Protein AF-A0AAE6BQ06-F1 (afdb_monomer_lite)

Foldseek 3Di:
DDPVVVVVVVVLVVLVVVLVVVLVVLVVVLVVVVVVCVVVVVDDPDPVVVVVSVCVSCVVNVVSVVVSVVVVVVVVVVVVVVVVVVVVVVVVVVVVVVVVVVVVVVVVVVVVVVVVVVVVVVVLVVVLVVLLVVLLQLLLVLCLVCQQQQAWFKAAPRDGPDRGAQLHGDNCQCPPDDSLRSQVSSLVSLVVSVVVCVVPRPRIAIEGPCQVSNLSSLVSLVVSLLVNLQDDPVCVVVCVSSCSLSSLLSSLVNLVRYDHDPVDDRPNRDNCSSVVSNVVVVVVCVVCVPPPD

Organism: Agrobacterium tumefaciens (NCBI:txid358)

pLDDT: mean 86.07, std 11.5, range [40.66, 96.81]

Secondary structure (DSSP, 8-state):
--HHHHHHHHHHHHHHHHHHHHHHHHHHHHHHHHHHHHHTT---SSHHHHHHHHHHHHHHHHHHHHHHHHHHHHHHHHHHHHHHHHHHHHHHHHHHHHHHHHHHHHHHHHHHHHHHHHHHHHHHHHHHHHHHHHHHHHHHHHHHH-GGGG-EEEEETTEEEESS-TTPPPTTTTTT--HHHHHHHHHHHHHHHHHHHHHH-TT-EEEESSHHHHHHHHHHHHHHHHHHTTS-THHHHHHHHTTHHHHHHHHHHHHTTB---TTS------TTHHHHHHHHHHHHHHH-GGG--

Structure (mmCIF, N/CA/C/O backbone):
data_AF-A0AAE6BQ06-F1
#
_entry.id   AF-A0AAE6BQ06-F1
#
loop_
_atom_site.group_PDB
_atom_site.id
_atom_site.type_symbol
_atom_site.label_atom_id
_atom_site.label_alt_id
_atom_site.label_comp_id
_atom_site.label_asym_id
_atom_site.label_entity_id
_atom_site.label_seq_id
_atom_site.pdbx_PDB_ins_code
_atom_site.Cartn_x
_atom_site.Cartn_y
_atom_site.Cartn_z
_atom_site.occupancy
_atom_site.B_iso_or_equiv
_atom_site.auth_seq_id
_atom_site.auth_comp_id
_atom_site.auth_asym_id
_atom_site.auth_atom_id
_atom_site.pdbx_PDB_model_num
ATOM 1 N N . MET A 1 1 ? 36.510 14.358 -46.807 1.00 46.84 1 MET A N 1
ATOM 2 C CA . MET A 1 1 ? 36.492 13.430 -47.957 1.00 46.84 1 MET A CA 1
ATOM 3 C C . MET A 1 1 ? 37.906 12.887 -48.079 1.00 46.84 1 MET A C 1
ATOM 5 O O . MET A 1 1 ? 38.794 13.717 -48.218 1.00 46.84 1 MET A O 1
ATOM 9 N N . PRO A 1 2 ? 38.137 11.583 -47.860 1.00 54.09 2 PRO A N 1
ATOM 10 C CA . PRO A 1 2 ? 39.489 11.031 -47.752 1.00 54.09 2 PRO A CA 1
ATOM 11 C C . PRO A 1 2 ? 40.246 11.138 -49.083 1.00 54.09 2 PRO A C 1
ATOM 13 O O . PRO A 1 2 ? 39.654 10.956 -50.147 1.00 54.09 2 PRO A O 1
ATOM 16 N N . ASP A 1 3 ? 41.542 11.444 -49.011 1.00 57.75 3 ASP A N 1
ATOM 17 C CA . ASP A 1 3 ? 42.382 11.807 -50.164 1.00 57.75 3 ASP A CA 1
ATOM 18 C C . ASP A 1 3 ? 42.485 10.702 -51.239 1.00 57.75 3 ASP A C 1
ATOM 20 O O . ASP A 1 3 ? 42.550 11.012 -52.426 1.00 57.75 3 ASP A O 1
ATOM 24 N N . ASP A 1 4 ? 42.353 9.426 -50.854 1.00 58.03 4 ASP A N 1
ATOM 25 C CA . ASP A 1 4 ? 42.386 8.253 -51.755 1.00 58.03 4 ASP A CA 1
ATOM 26 C C . ASP A 1 4 ? 41.218 8.249 -52.773 1.00 58.03 4 ASP A C 1
ATOM 28 O O . ASP A 1 4 ? 41.358 7.821 -53.918 1.00 58.03 4 ASP A O 1
ATOM 32 N N . VAL A 1 5 ? 40.058 8.812 -52.408 1.00 57.22 5 VAL A N 1
ATOM 33 C CA . VAL A 1 5 ? 38.894 8.891 -53.315 1.00 57.22 5 VAL A CA 1
ATOM 34 C C . VAL A 1 5 ? 39.114 9.945 -54.403 1.00 57.22 5 VAL A C 1
ATOM 36 O O . VAL A 1 5 ? 38.738 9.731 -55.554 1.00 57.22 5 VAL A O 1
ATOM 39 N N . ARG A 1 6 ? 39.760 11.070 -54.063 1.00 57.47 6 ARG A N 1
ATOM 40 C CA . ARG A 1 6 ? 40.078 12.144 -55.023 1.00 57.47 6 ARG A CA 1
ATOM 41 C C . ARG A 1 6 ? 41.163 11.723 -56.009 1.00 57.47 6 ARG A C 1
ATOM 43 O O . ARG A 1 6 ? 41.135 12.129 -57.167 1.00 57.47 6 ARG A O 1
ATOM 50 N N . GLU A 1 7 ? 42.120 10.918 -55.565 1.00 59.56 7 GLU A N 1
ATOM 51 C CA . GLU A 1 7 ? 43.179 10.399 -56.430 1.00 59.56 7 GLU A CA 1
ATOM 52 C C . GLU A 1 7 ? 42.625 9.392 -57.456 1.00 59.56 7 GLU A C 1
ATOM 54 O O . GLU A 1 7 ? 43.038 9.381 -58.617 1.00 59.56 7 GLU A O 1
ATOM 59 N N . GLN A 1 8 ? 41.604 8.614 -57.082 1.00 59.03 8 GLN A N 1
ATOM 60 C CA . GLN A 1 8 ? 41.014 7.599 -57.958 1.00 59.03 8 GLN A CA 1
ATOM 61 C C . GLN A 1 8 ? 40.083 8.164 -59.038 1.00 59.03 8 GLN A C 1
ATOM 63 O O . GLN A 1 8 ? 40.217 7.755 -60.190 1.00 59.03 8 GLN A O 1
ATOM 68 N N . THR A 1 9 ? 39.224 9.148 -58.741 1.00 61.22 9 THR A N 1
ATOM 69 C CA . THR A 1 9 ? 38.392 9.791 -59.785 1.00 61.22 9 THR A CA 1
ATOM 70 C C . THR A 1 9 ? 39.254 10.412 -60.886 1.00 61.22 9 THR A C 1
ATOM 72 O O . THR A 1 9 ? 38.971 10.275 -62.073 1.00 61.22 9 THR A O 1
ATOM 75 N N . ASN A 1 10 ? 40.388 11.003 -60.500 1.00 65.75 10 ASN A N 1
ATOM 76 C CA . ASN A 1 10 ? 41.333 11.590 -61.446 1.00 65.75 10 ASN A CA 1
ATOM 77 C C . ASN A 1 10 ? 42.013 10.542 -62.343 1.00 65.75 10 ASN A C 1
ATOM 79 O O . ASN A 1 10 ? 42.361 10.851 -63.480 1.00 65.75 10 ASN A O 1
ATOM 83 N N . THR A 1 11 ? 42.197 9.303 -61.873 1.00 68.12 11 THR A N 1
ATOM 84 C CA . THR A 1 11 ? 42.828 8.238 -62.675 1.00 68.12 11 THR A CA 1
ATOM 85 C C . THR A 1 11 ? 41.850 7.560 -63.631 1.00 68.12 11 THR A C 1
ATOM 87 O O . THR A 1 11 ? 42.224 7.330 -64.783 1.00 68.12 11 THR A O 1
ATOM 90 N N . SER A 1 12 ? 40.597 7.311 -63.228 1.00 71.62 12 SER A N 1
ATOM 91 C CA . SER A 1 12 ? 39.567 6.779 -64.136 1.00 71.62 12 SER A CA 1
ATOM 92 C C . SER A 1 12 ? 39.250 7.757 -65.268 1.00 71.62 12 SER A C 1
ATOM 94 O O . SER A 1 12 ? 39.195 7.361 -66.436 1.00 71.62 12 SER A O 1
ATOM 96 N N . ASP A 1 13 ? 39.139 9.047 -64.944 1.00 77.88 13 ASP A N 1
ATOM 97 C CA . ASP A 1 13 ? 38.872 10.098 -65.927 1.00 77.88 13 ASP A CA 1
ATOM 98 C C . ASP A 1 13 ? 40.046 10.271 -66.899 1.00 77.88 13 ASP A C 1
ATOM 100 O O . ASP A 1 13 ? 39.849 10.443 -68.106 1.00 77.88 13 ASP A O 1
ATOM 104 N N . LEU A 1 14 ? 41.280 10.138 -66.403 1.00 79.94 14 LEU A N 1
ATOM 105 C CA . LEU A 1 14 ? 42.491 10.204 -67.218 1.00 79.94 14 LEU A CA 1
ATOM 106 C C . LEU A 1 14 ? 42.619 9.010 -68.175 1.00 79.94 14 LEU A C 1
ATOM 108 O O . LEU A 1 14 ? 42.990 9.200 -69.336 1.00 79.94 14 LEU A O 1
ATOM 112 N N . VAL A 1 15 ? 42.312 7.791 -67.718 1.00 81.06 15 VAL A N 1
ATOM 113 C CA . VAL A 1 15 ? 42.313 6.591 -68.572 1.00 81.06 15 VAL A CA 1
ATOM 114 C C . VAL A 1 15 ? 41.244 6.724 -69.655 1.00 81.06 15 VAL A C 1
ATOM 116 O O . VAL A 1 15 ? 41.557 6.567 -70.834 1.00 81.06 15 VAL A O 1
ATOM 119 N N . LEU A 1 16 ? 40.021 7.120 -69.292 1.00 84.69 16 LEU A N 1
ATOM 120 C CA . LEU A 1 16 ? 38.931 7.316 -70.246 1.00 84.69 16 LEU A CA 1
ATOM 121 C C . LEU A 1 16 ? 39.247 8.410 -71.279 1.00 84.69 16 LEU A C 1
ATOM 123 O O . LEU A 1 16 ? 38.957 8.244 -72.465 1.00 84.69 16 LEU A O 1
ATOM 127 N N . HIS A 1 17 ? 39.860 9.520 -70.857 1.00 86.19 17 HIS A N 1
ATOM 128 C CA . HIS A 1 17 ? 40.266 10.595 -71.761 1.00 86.19 17 HIS A CA 1
ATOM 129 C C . HIS A 1 17 ? 41.331 10.128 -72.764 1.00 86.19 17 HIS A C 1
ATOM 131 O O . HIS A 1 17 ? 41.194 10.362 -73.965 1.00 86.19 17 HIS A O 1
ATOM 137 N N . ARG A 1 18 ? 42.355 9.400 -72.303 1.00 86.12 18 ARG A N 1
ATOM 138 C CA . ARG A 1 18 ? 43.406 8.843 -73.172 1.00 86.12 18 ARG A CA 1
ATOM 139 C C . ARG A 1 18 ? 42.841 7.840 -74.180 1.00 86.12 18 ARG A C 1
ATOM 141 O O . ARG A 1 18 ? 43.160 7.930 -75.364 1.00 86.12 18 ARG A O 1
ATOM 148 N N . THR A 1 19 ? 41.948 6.952 -73.745 1.00 87.94 19 THR A N 1
ATOM 149 C CA . THR A 1 19 ? 41.249 5.985 -74.610 1.00 87.94 19 THR A CA 1
ATOM 150 C C . THR A 1 19 ? 40.424 6.690 -75.693 1.00 87.94 19 THR A C 1
ATOM 152 O O . THR A 1 19 ? 40.484 6.313 -76.866 1.00 87.94 19 THR A O 1
ATOM 155 N N . LYS A 1 20 ? 39.706 7.770 -75.348 1.00 88.56 20 LYS A N 1
ATOM 156 C CA . LYS A 1 20 ? 38.967 8.595 -76.323 1.00 88.56 20 LYS A CA 1
ATOM 157 C C . LYS A 1 20 ? 39.895 9.228 -77.364 1.00 88.56 20 LYS A C 1
ATOM 159 O O . LYS A 1 20 ? 39.611 9.151 -78.553 1.00 88.56 20 LYS A O 1
ATOM 164 N N . VAL A 1 21 ? 41.022 9.805 -76.946 1.00 89.19 21 VAL A N 1
ATOM 165 C CA . VAL A 1 21 ? 41.986 10.428 -77.874 1.00 89.19 21 VAL A CA 1
ATOM 166 C C . VAL A 1 21 ? 42.580 9.397 -78.841 1.00 89.19 21 VAL A C 1
ATOM 168 O O . VAL A 1 21 ? 42.626 9.647 -80.044 1.00 89.19 21 VAL A O 1
ATOM 171 N N . ILE A 1 22 ? 42.973 8.221 -78.342 1.00 88.69 22 ILE A N 1
ATOM 172 C CA . ILE A 1 22 ? 43.537 7.137 -79.164 1.00 88.69 22 ILE A CA 1
ATOM 173 C C . ILE A 1 22 ? 42.516 6.632 -80.190 1.00 88.69 22 ILE A C 1
ATOM 175 O O . ILE A 1 22 ? 42.852 6.448 -81.358 1.00 88.69 22 ILE A O 1
ATOM 179 N N . THR A 1 23 ? 41.261 6.440 -79.779 1.00 89.06 23 THR A N 1
ATOM 180 C CA . THR A 1 23 ? 40.199 5.945 -80.671 1.00 89.06 23 THR A CA 1
ATOM 181 C C . THR A 1 23 ? 39.802 6.969 -81.733 1.00 89.06 23 THR A C 1
ATOM 183 O O . THR A 1 23 ? 39.621 6.590 -82.888 1.00 89.06 23 THR A O 1
ATOM 186 N N . ILE A 1 24 ? 39.749 8.262 -81.393 1.00 89.31 24 ILE A N 1
ATOM 187 C CA . ILE A 1 24 ? 39.521 9.344 -82.364 1.00 89.31 24 ILE A CA 1
ATOM 188 C C . ILE A 1 24 ? 40.662 9.403 -83.385 1.00 89.31 24 ILE A C 1
ATOM 190 O O . ILE A 1 24 ? 40.403 9.438 -84.586 1.00 89.31 24 ILE A O 1
ATOM 194 N N . LEU A 1 25 ? 41.918 9.370 -82.929 1.00 90.44 25 LEU A N 1
ATOM 195 C CA . LEU A 1 25 ? 43.087 9.404 -83.813 1.00 90.44 25 LEU A CA 1
ATOM 196 C C . LEU A 1 25 ? 43.105 8.198 -84.762 1.00 90.44 25 LEU A C 1
ATOM 198 O O . LEU A 1 25 ? 43.364 8.354 -85.954 1.00 90.44 25 LEU A O 1
ATOM 202 N N . TRP A 1 26 ? 42.767 7.013 -84.251 1.00 89.06 26 TRP A N 1
ATOM 203 C CA . TRP A 1 26 ? 42.654 5.796 -85.051 1.00 89.06 26 TRP A CA 1
ATOM 204 C C . TRP A 1 26 ? 41.563 5.903 -86.123 1.00 89.06 26 TRP A C 1
ATOM 206 O O . TRP A 1 26 ? 41.825 5.620 -87.290 1.00 89.06 26 TRP A O 1
ATOM 216 N N . LEU A 1 27 ? 40.363 6.369 -85.759 1.00 88.12 27 LEU A N 1
ATOM 217 C CA . LEU A 1 27 ? 39.263 6.564 -86.709 1.00 88.12 27 LEU A CA 1
ATOM 218 C C . LEU A 1 27 ? 39.619 7.583 -87.797 1.00 88.12 27 LEU A C 1
ATOM 220 O O . LEU A 1 27 ? 39.339 7.336 -88.967 1.00 88.12 27 LEU A O 1
ATOM 224 N N . VAL A 1 28 ? 40.283 8.687 -87.440 1.00 90.00 28 VAL A N 1
ATOM 225 C CA . VAL A 1 28 ? 40.784 9.670 -88.414 1.00 90.00 28 VAL A CA 1
ATOM 226 C C . VAL A 1 28 ? 41.793 9.025 -89.368 1.00 90.00 28 VAL A C 1
ATOM 228 O O . VAL A 1 28 ? 41.690 9.219 -90.577 1.00 90.00 28 VAL A O 1
ATOM 231 N N . GLY A 1 29 ? 42.721 8.211 -88.858 1.00 87.88 29 GLY A N 1
ATOM 232 C CA . GLY A 1 29 ? 43.672 7.464 -89.686 1.00 87.88 29 GLY A CA 1
ATOM 233 C C . GLY A 1 29 ? 42.988 6.509 -90.668 1.00 87.88 29 GLY A C 1
ATOM 234 O O . GLY A 1 29 ? 43.319 6.506 -91.852 1.00 87.88 29 GLY A O 1
ATOM 235 N N . VAL A 1 30 ? 41.984 5.755 -90.208 1.00 86.25 30 VAL A N 1
ATOM 236 C CA . VAL A 1 30 ? 41.180 4.864 -91.064 1.00 86.25 30 VAL A CA 1
ATOM 237 C C . VAL A 1 30 ? 40.432 5.662 -92.135 1.00 86.25 30 VAL A C 1
ATOM 239 O O . VAL A 1 30 ? 40.464 5.280 -93.301 1.00 86.25 30 VAL A O 1
ATOM 242 N N . ILE A 1 31 ? 39.815 6.795 -91.781 1.00 86.12 31 ILE A N 1
ATOM 243 C CA . ILE A 1 31 ? 39.113 7.669 -92.737 1.00 86.12 31 ILE A CA 1
ATOM 244 C C . ILE A 1 31 ? 40.073 8.192 -93.812 1.00 86.12 31 ILE A C 1
ATOM 246 O O . ILE A 1 31 ? 39.734 8.164 -94.992 1.00 86.12 31 ILE A O 1
ATOM 250 N N . ILE A 1 32 ? 41.279 8.626 -93.431 1.00 87.50 32 ILE A N 1
ATOM 251 C CA . ILE A 1 32 ? 42.301 9.089 -94.382 1.00 87.50 32 ILE A CA 1
ATOM 252 C C . ILE A 1 32 ? 42.699 7.961 -95.343 1.00 87.50 32 ILE A C 1
ATOM 254 O O . ILE A 1 32 ? 42.779 8.194 -96.547 1.00 87.50 32 ILE A O 1
ATOM 258 N N . ILE A 1 33 ? 42.901 6.739 -94.838 1.00 84.19 33 ILE A N 1
ATOM 259 C CA . ILE A 1 33 ? 43.229 5.564 -95.662 1.00 84.19 33 ILE A CA 1
ATOM 260 C C . ILE A 1 33 ? 42.093 5.249 -96.641 1.00 84.19 33 ILE A C 1
ATOM 262 O O . ILE A 1 33 ? 42.352 5.036 -97.822 1.00 84.19 33 ILE A O 1
ATOM 266 N N . VAL A 1 34 ? 40.839 5.271 -96.182 1.00 82.62 34 VAL A N 1
ATOM 267 C CA . VAL A 1 34 ? 39.665 5.031 -97.036 1.00 82.62 34 VAL A CA 1
ATOM 268 C C . VAL A 1 34 ? 39.558 6.092 -98.132 1.00 82.62 34 VAL A C 1
ATOM 270 O O . VAL A 1 34 ? 39.407 5.744 -99.301 1.00 82.62 34 VAL A O 1
ATOM 273 N N . LEU A 1 35 ? 39.692 7.377 -97.784 1.00 82.94 35 LEU A N 1
ATOM 274 C CA . LEU A 1 35 ? 39.676 8.476 -98.756 1.00 82.94 35 LEU A CA 1
ATOM 275 C C . LEU A 1 35 ? 40.809 8.348 -99.779 1.00 82.94 35 LEU A C 1
ATOM 277 O O . LEU A 1 35 ? 40.604 8.624 -100.960 1.00 82.94 35 LEU A O 1
ATOM 281 N N . TRP A 1 36 ? 41.985 7.891 -99.347 1.00 81.81 36 TRP A N 1
ATOM 282 C CA . TRP A 1 36 ? 43.118 7.654 -100.234 1.00 81.81 36 TRP A CA 1
ATOM 283 C C . TRP A 1 36 ? 42.893 6.459 -101.170 1.00 81.81 36 TRP A C 1
ATOM 285 O O . TRP A 1 36 ? 43.187 6.561 -102.358 1.00 81.81 36 TRP A O 1
ATOM 295 N N . CYS A 1 37 ? 42.307 5.359 -100.687 1.00 76.06 37 CYS A N 1
ATOM 296 C CA . CYS A 1 37 ? 41.936 4.210 -101.520 1.00 76.06 37 CYS A CA 1
ATOM 297 C C . CYS A 1 37 ? 40.865 4.558 -102.564 1.00 76.06 37 CYS A C 1
ATOM 299 O O . CYS A 1 37 ? 40.967 4.102 -103.702 1.00 76.06 37 CYS A O 1
ATOM 301 N N . ILE A 1 38 ? 39.884 5.393 -102.200 1.00 76.81 38 ILE A N 1
ATOM 302 C CA . ILE A 1 38 ? 38.868 5.917 -103.129 1.00 76.81 38 ILE A CA 1
ATOM 303 C C . ILE A 1 38 ? 39.524 6.815 -104.184 1.00 76.81 38 ILE A C 1
ATOM 305 O O . ILE A 1 38 ? 39.271 6.649 -105.372 1.00 76.81 38 ILE A O 1
ATOM 309 N N . ALA A 1 39 ? 40.404 7.733 -103.774 1.00 75.69 39 ALA A N 1
ATOM 310 C CA . ALA A 1 39 ? 41.128 8.606 -104.700 1.00 75.69 39 ALA A CA 1
ATOM 311 C C . ALA A 1 39 ? 42.089 7.839 -105.632 1.00 75.69 39 ALA A C 1
ATOM 313 O O . ALA A 1 39 ? 42.400 8.320 -106.719 1.00 75.69 39 ALA A O 1
ATOM 314 N N . ALA A 1 40 ? 42.559 6.661 -105.212 1.00 75.81 40 ALA A N 1
ATOM 315 C CA . ALA A 1 40 ? 43.438 5.784 -105.981 1.00 75.81 40 ALA A CA 1
ATOM 316 C C . ALA A 1 40 ? 42.696 4.731 -106.832 1.00 75.81 40 ALA A C 1
ATOM 318 O O . ALA A 1 40 ? 43.369 3.889 -107.425 1.00 75.81 40 ALA A O 1
ATOM 319 N N . ASP A 1 41 ? 41.355 4.754 -106.869 1.00 68.81 41 ASP A N 1
ATOM 320 C CA . ASP A 1 41 ? 40.489 3.794 -107.584 1.00 68.81 41 ASP A CA 1
ATOM 321 C C . ASP A 1 41 ? 40.752 2.318 -107.205 1.00 68.81 41 ASP A C 1
ATOM 323 O O . ASP A 1 41 ? 40.622 1.394 -108.003 1.00 68.81 41 ASP A O 1
ATOM 327 N N . LYS A 1 42 ? 41.173 2.085 -105.951 1.00 68.56 42 LYS A N 1
ATOM 328 C CA . LYS A 1 42 ? 41.457 0.757 -105.374 1.00 68.56 42 LYS A CA 1
ATOM 329 C C . LYS A 1 42 ? 40.353 0.352 -104.407 1.00 68.56 42 LYS A C 1
ATOM 331 O O . LYS A 1 42 ? 40.608 0.083 -103.230 1.00 68.56 42 LYS A O 1
ATOM 336 N N . ILE A 1 43 ? 39.118 0.393 -104.886 1.00 67.31 43 ILE A N 1
ATOM 337 C CA . ILE A 1 43 ? 37.947 0.035 -104.091 1.00 67.31 43 ILE A CA 1
ATOM 338 C C . ILE A 1 43 ? 37.692 -1.470 -104.267 1.00 67.31 43 ILE A C 1
ATOM 340 O O . ILE A 1 43 ? 37.731 -1.952 -105.394 1.00 67.31 43 ILE A O 1
ATOM 344 N N . PRO A 1 44 ? 37.468 -2.237 -103.186 1.00 67.00 44 PRO A N 1
ATOM 345 C CA . PRO A 1 44 ? 37.212 -3.665 -103.307 1.00 67.00 44 PRO A CA 1
ATOM 346 C C . PRO A 1 44 ? 35.882 -3.942 -104.026 1.00 67.00 44 PRO A C 1
ATOM 348 O O . PRO A 1 44 ? 34.823 -3.471 -103.601 1.00 67.00 44 PRO A O 1
ATOM 351 N N . ASP A 1 45 ? 35.937 -4.753 -105.086 1.00 64.94 45 ASP A N 1
ATOM 352 C CA . ASP A 1 45 ? 34.792 -5.107 -105.944 1.00 64.94 45 ASP A CA 1
ATOM 353 C C . ASP A 1 45 ? 33.848 -6.140 -105.298 1.00 64.94 45 ASP A C 1
ATOM 355 O O . ASP A 1 45 ? 32.743 -6.393 -105.785 1.00 64.94 45 ASP A O 1
ATOM 359 N N . LYS A 1 46 ? 34.274 -6.769 -104.192 1.00 76.06 46 LYS A N 1
ATOM 360 C CA . LYS A 1 46 ? 33.536 -7.833 -103.497 1.00 76.06 46 LYS A CA 1
ATOM 361 C C . LYS A 1 46 ? 33.106 -7.409 -102.100 1.00 76.06 46 LYS A C 1
ATOM 363 O O . LYS A 1 46 ? 33.894 -6.912 -101.302 1.00 76.06 46 LYS A O 1
ATOM 368 N N . LEU A 1 47 ? 31.865 -7.745 -101.749 1.00 72.94 47 LEU A N 1
ATOM 369 C CA . LEU A 1 47 ? 31.288 -7.475 -100.427 1.00 72.94 47 LEU A CA 1
ATOM 370 C C . LEU A 1 47 ? 32.080 -8.120 -99.268 1.00 72.94 47 LEU A C 1
ATOM 372 O O . LEU A 1 47 ? 32.135 -7.560 -98.179 1.00 72.94 47 LEU A O 1
ATOM 376 N N . ASN A 1 48 ? 32.719 -9.273 -99.497 1.00 77.38 48 ASN A N 1
ATOM 377 C CA . ASN A 1 48 ? 33.511 -9.962 -98.471 1.00 77.38 48 ASN A CA 1
ATOM 378 C C . ASN A 1 48 ? 34.764 -9.168 -98.056 1.00 77.38 48 ASN A C 1
ATOM 380 O O . ASN A 1 48 ? 35.113 -9.134 -96.882 1.00 77.38 48 ASN A O 1
ATOM 384 N N . GLU A 1 49 ? 35.400 -8.476 -99.002 1.00 80.19 49 GLU A N 1
ATOM 385 C CA . GLU A 1 49 ? 36.617 -7.691 -98.751 1.00 80.19 49 GLU A CA 1
ATOM 386 C C . GLU A 1 49 ? 36.318 -6.430 -97.923 1.00 80.19 49 GLU A C 1
ATOM 388 O O . GLU A 1 49 ? 37.129 -6.010 -97.098 1.00 80.19 49 GLU A O 1
ATOM 393 N N . TRP A 1 50 ? 35.107 -5.879 -98.056 1.00 78.06 50 TRP A N 1
ATOM 394 C CA . TRP A 1 50 ? 34.601 -4.834 -97.163 1.00 78.06 50 TRP A CA 1
ATOM 395 C C . TRP A 1 50 ? 34.400 -5.330 -95.727 1.00 78.06 50 TRP A C 1
ATOM 397 O O . TRP A 1 50 ? 34.667 -4.588 -94.780 1.00 78.06 50 TRP A O 1
ATOM 407 N N . GLY A 1 51 ? 33.961 -6.581 -95.562 1.00 79.62 51 GLY A N 1
ATOM 408 C CA . GLY A 1 51 ? 33.845 -7.236 -94.259 1.00 79.62 51 GLY A CA 1
ATOM 409 C C . GLY A 1 51 ? 35.202 -7.413 -93.577 1.00 79.62 51 GLY A C 1
ATOM 410 O O . GLY A 1 51 ? 35.351 -7.039 -92.414 1.00 79.62 51 GLY A O 1
ATOM 411 N N . ASP A 1 52 ? 36.206 -7.894 -94.312 1.00 80.75 52 ASP A N 1
ATOM 412 C CA . ASP A 1 52 ? 37.567 -8.092 -93.796 1.00 80.75 52 ASP A CA 1
ATOM 413 C C . ASP A 1 52 ? 38.246 -6.760 -93.433 1.00 80.75 52 ASP A C 1
ATOM 415 O O . ASP A 1 52 ? 38.890 -6.646 -92.386 1.00 80.75 52 ASP A O 1
ATOM 419 N N . PHE A 1 53 ? 38.039 -5.713 -94.242 1.00 80.81 53 PHE A N 1
ATOM 420 C CA . PHE A 1 53 ? 38.509 -4.361 -93.932 1.00 80.81 53 PHE A CA 1
ATOM 421 C C . PHE A 1 53 ? 37.853 -3.801 -92.664 1.00 80.81 53 PHE A C 1
ATOM 423 O O . PHE A 1 53 ? 38.545 -3.294 -91.778 1.00 80.81 53 PHE A O 1
ATOM 430 N N . ALA A 1 54 ? 36.526 -3.920 -92.544 1.00 81.81 54 ALA A N 1
ATOM 431 C CA . ALA A 1 54 ? 35.801 -3.468 -91.362 1.00 81.81 54 ALA A CA 1
ATOM 432 C C . ALA A 1 54 ? 36.251 -4.234 -90.107 1.00 81.81 54 ALA A C 1
ATOM 434 O O . ALA A 1 54 ? 36.543 -3.618 -89.081 1.00 81.81 54 ALA A O 1
ATOM 435 N N . ALA A 1 55 ? 36.388 -5.559 -90.190 1.00 84.25 55 ALA A N 1
ATOM 436 C CA . ALA A 1 55 ? 36.880 -6.381 -89.089 1.00 84.25 55 ALA A CA 1
ATOM 437 C C . ALA A 1 55 ? 38.297 -5.963 -88.651 1.00 84.25 55 ALA A C 1
ATOM 439 O O . ALA A 1 55 ? 38.555 -5.816 -87.453 1.00 84.25 55 ALA A O 1
ATOM 440 N N . GLY A 1 56 ? 39.192 -5.689 -89.607 1.00 82.19 56 GLY A N 1
ATOM 441 C CA . GLY A 1 56 ? 40.540 -5.183 -89.338 1.00 82.19 56 GLY A CA 1
ATOM 442 C C . GLY A 1 56 ? 40.563 -3.780 -88.719 1.00 82.19 56 GLY A C 1
ATOM 443 O O . GLY A 1 56 ? 41.339 -3.530 -87.797 1.00 82.19 56 GLY A O 1
ATOM 444 N N . ALA A 1 57 ? 39.689 -2.873 -89.166 1.00 85.75 57 ALA A N 1
ATOM 445 C CA . ALA A 1 57 ? 39.610 -1.502 -88.661 1.00 85.75 57 ALA A CA 1
ATOM 446 C C . ALA A 1 57 ? 38.995 -1.410 -87.251 1.00 85.75 57 ALA A C 1
ATOM 448 O O . ALA A 1 57 ? 39.443 -0.592 -86.440 1.00 85.75 57 ALA A O 1
ATOM 449 N N . PHE A 1 58 ? 37.994 -2.246 -86.940 1.00 88.44 58 PHE A N 1
ATOM 450 C CA . PHE A 1 58 ? 37.294 -2.238 -85.649 1.00 88.44 58 PHE A CA 1
ATOM 451 C C . PHE A 1 58 ? 37.975 -3.080 -84.560 1.00 88.44 58 PHE A C 1
ATOM 453 O O . PHE A 1 58 ? 37.808 -2.772 -83.378 1.00 88.44 58 PHE A O 1
ATOM 460 N N . SER A 1 59 ? 38.763 -4.100 -84.918 1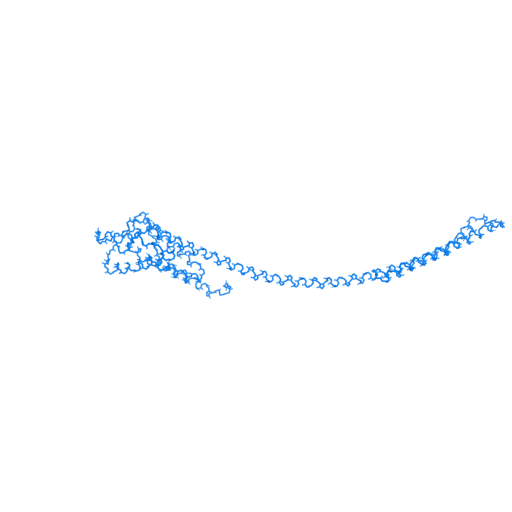.00 89.38 59 SER A N 1
ATOM 461 C CA . SER A 1 59 ? 39.403 -4.999 -83.943 1.00 89.38 59 SER A CA 1
ATOM 462 C C . SER A 1 59 ? 40.309 -4.270 -82.921 1.00 89.38 59 SER A C 1
ATOM 464 O O . SER A 1 59 ? 40.106 -4.451 -81.715 1.00 89.38 59 SER A O 1
ATOM 466 N N . PRO A 1 60 ? 41.218 -3.351 -83.315 1.00 87.31 60 PRO A N 1
ATOM 467 C CA . PRO A 1 60 ? 42.046 -2.603 -82.359 1.00 87.31 60 PRO A CA 1
ATOM 468 C C . PRO A 1 60 ? 41.243 -1.670 -81.444 1.00 87.31 60 PRO A C 1
ATOM 470 O O . PRO A 1 60 ? 41.573 -1.514 -80.268 1.00 87.31 60 PRO A O 1
ATOM 473 N N . ILE A 1 61 ? 40.159 -1.077 -81.959 1.00 88.88 61 ILE A N 1
ATOM 474 C CA . ILE A 1 61 ? 39.270 -0.201 -81.183 1.00 88.88 61 ILE A CA 1
ATOM 475 C C . ILE A 1 61 ? 38.565 -1.009 -80.093 1.00 88.88 61 ILE A C 1
ATOM 477 O O . ILE A 1 61 ? 38.577 -0.611 -78.928 1.00 88.88 61 ILE A O 1
ATOM 481 N N . ALA A 1 62 ? 37.988 -2.157 -80.459 1.00 89.44 62 ALA A N 1
ATOM 482 C CA . ALA A 1 62 ? 37.323 -3.050 -79.516 1.00 89.44 62 ALA A CA 1
ATOM 483 C C . ALA A 1 62 ? 38.287 -3.526 -78.418 1.00 89.44 62 ALA A C 1
ATOM 485 O O . ALA A 1 62 ? 37.924 -3.544 -77.242 1.00 89.44 62 ALA A O 1
ATOM 486 N N . PHE A 1 63 ? 39.535 -3.835 -78.779 1.00 90.56 63 PHE A N 1
ATOM 487 C CA . PHE A 1 63 ? 40.555 -4.273 -77.828 1.00 90.56 63 PHE A CA 1
ATOM 488 C C . PHE A 1 63 ? 40.953 -3.180 -76.823 1.00 90.56 63 PHE A C 1
ATOM 490 O O . PHE A 1 63 ? 41.050 -3.440 -75.622 1.00 90.56 63 PHE A O 1
ATOM 497 N N . VAL A 1 64 ? 41.123 -1.938 -77.284 1.00 89.25 64 VAL A N 1
ATOM 498 C CA . VAL A 1 64 ? 41.432 -0.790 -76.417 1.00 89.25 64 VAL A CA 1
ATOM 499 C C . VAL A 1 64 ? 40.298 -0.528 -75.418 1.00 89.25 64 VAL A C 1
ATOM 501 O O . VAL A 1 64 ? 40.554 -0.373 -74.222 1.00 89.25 64 VAL A O 1
ATOM 504 N N . TRP A 1 65 ? 39.043 -0.555 -75.874 1.00 90.00 65 TRP A N 1
ATOM 505 C CA . TRP A 1 65 ? 37.880 -0.415 -74.993 1.00 90.00 65 TRP A CA 1
ATOM 506 C C . TRP A 1 65 ? 37.744 -1.573 -74.000 1.00 90.00 65 TRP A C 1
ATOM 508 O O . TRP A 1 65 ? 37.418 -1.337 -72.836 1.00 90.00 65 TRP A O 1
ATOM 518 N N . PHE A 1 66 ? 38.050 -2.804 -74.419 1.00 92.31 66 PHE A N 1
ATOM 519 C CA . PHE A 1 66 ? 38.048 -3.972 -73.540 1.00 92.31 66 PHE A CA 1
ATOM 520 C C . PHE A 1 66 ? 39.055 -3.829 -72.389 1.00 92.31 66 PHE A C 1
ATOM 522 O O . PHE A 1 66 ? 38.691 -4.010 -71.228 1.00 92.31 66 PHE A O 1
ATOM 529 N N . ILE A 1 67 ? 40.299 -3.428 -72.677 1.00 90.19 67 ILE A N 1
ATOM 530 C CA . ILE A 1 67 ? 41.316 -3.201 -71.636 1.00 90.19 67 ILE A CA 1
ATOM 531 C C . ILE A 1 67 ? 40.875 -2.092 -70.677 1.00 90.19 67 ILE A C 1
ATOM 533 O O . ILE A 1 67 ? 40.992 -2.246 -69.461 1.00 90.19 67 ILE A O 1
ATOM 537 N N . THR A 1 68 ? 40.341 -0.983 -71.201 1.00 88.69 68 THR A N 1
ATOM 538 C CA . THR A 1 68 ? 39.813 0.104 -70.364 1.00 88.69 68 THR A CA 1
ATOM 539 C C . THR A 1 68 ? 38.699 -0.385 -69.437 1.00 88.69 68 THR A C 1
ATOM 541 O O . THR A 1 68 ? 38.727 -0.057 -68.252 1.00 88.69 68 THR A O 1
ATOM 544 N N . ALA A 1 69 ? 37.768 -1.204 -69.932 1.00 89.06 69 ALA A N 1
ATOM 545 C CA . ALA A 1 69 ? 36.700 -1.777 -69.116 1.00 89.06 69 ALA A CA 1
ATOM 546 C C . ALA A 1 69 ? 37.244 -2.683 -67.997 1.00 89.06 69 ALA A C 1
ATOM 548 O O . ALA A 1 69 ? 36.816 -2.550 -66.855 1.00 89.06 69 ALA A O 1
ATOM 549 N N . VAL A 1 70 ? 38.234 -3.539 -68.284 1.00 90.56 70 VAL A N 1
ATOM 550 C CA . VAL A 1 70 ? 38.877 -4.406 -67.273 1.00 90.56 70 VAL A CA 1
ATOM 551 C C . VAL A 1 70 ? 39.602 -3.583 -66.205 1.00 90.56 70 VAL A C 1
ATOM 553 O O . VAL A 1 70 ? 39.493 -3.878 -65.014 1.00 90.56 70 VAL A O 1
ATOM 556 N N . ILE A 1 71 ? 40.317 -2.527 -66.607 1.00 87.69 71 ILE A N 1
ATOM 557 C CA . ILE A 1 71 ? 40.993 -1.622 -65.669 1.00 87.69 71 ILE A CA 1
ATOM 558 C C . ILE A 1 71 ? 39.960 -0.924 -64.777 1.00 87.69 71 ILE A C 1
ATOM 560 O O . ILE A 1 71 ? 40.104 -0.953 -63.555 1.00 87.69 71 ILE A O 1
ATOM 564 N N . MET A 1 72 ? 38.898 -0.363 -65.360 1.00 85.69 72 MET A N 1
ATOM 565 C CA . MET A 1 72 ? 37.828 0.303 -64.610 1.00 85.69 72 MET A CA 1
ATOM 566 C C . MET A 1 72 ? 37.154 -0.655 -63.620 1.00 85.69 72 MET A C 1
ATOM 568 O O . MET A 1 72 ? 37.061 -0.357 -62.430 1.00 85.69 72 MET A O 1
ATOM 572 N N . GLN A 1 73 ? 36.801 -1.858 -64.079 1.00 87.69 73 GLN A N 1
ATOM 573 C CA . GLN A 1 73 ? 36.209 -2.900 -63.243 1.00 87.69 73 GLN A CA 1
ATOM 574 C C . GLN A 1 73 ? 37.130 -3.294 -62.077 1.00 87.69 73 GLN A C 1
ATOM 576 O O . GLN A 1 73 ? 36.666 -3.538 -60.963 1.00 87.69 73 GLN A O 1
ATOM 581 N N . SER A 1 74 ? 38.450 -3.332 -62.292 1.00 87.88 74 SER A N 1
ATOM 582 C CA . SER A 1 74 ? 39.408 -3.635 -61.223 1.00 87.88 74 SER A CA 1
ATOM 583 C C . SER A 1 74 ? 39.452 -2.552 -60.133 1.00 87.88 74 SER A C 1
ATOM 585 O O . SER A 1 74 ? 39.580 -2.881 -58.948 1.00 87.88 74 SER A O 1
ATOM 587 N N . TYR A 1 75 ? 39.295 -1.277 -60.509 1.00 86.38 75 TYR A N 1
ATOM 588 C CA . TYR A 1 75 ? 39.217 -0.159 -59.566 1.00 86.38 75 TYR A CA 1
ATOM 589 C C . TYR A 1 75 ? 37.919 -0.189 -58.759 1.00 86.38 75 TYR A C 1
ATOM 591 O O . TYR A 1 75 ? 37.973 -0.093 -57.532 1.00 86.38 75 TYR A O 1
ATOM 599 N N . GLU A 1 76 ? 36.779 -0.417 -59.414 1.00 87.31 76 GLU A N 1
ATOM 600 C CA . GLU A 1 76 ? 35.478 -0.556 -58.748 1.00 87.31 76 GLU A CA 1
ATOM 601 C C . GLU A 1 76 ? 35.498 -1.691 -57.712 1.00 87.31 76 GLU A C 1
ATOM 603 O O . GLU A 1 76 ? 35.119 -1.496 -56.556 1.00 87.31 76 GLU A O 1
ATOM 608 N N . LEU A 1 77 ? 36.042 -2.863 -58.067 1.00 88.69 77 LEU A N 1
ATOM 609 C CA . LEU A 1 77 ? 36.187 -3.988 -57.133 1.00 88.69 77 LEU A CA 1
ATOM 610 C C . LEU A 1 77 ? 37.106 -3.659 -55.946 1.00 88.69 77 LEU A C 1
ATOM 612 O O . LEU A 1 77 ? 36.881 -4.137 -54.829 1.00 88.69 77 LEU A O 1
ATOM 616 N N . ARG A 1 78 ? 38.158 -2.858 -56.155 1.00 87.31 78 ARG A N 1
ATOM 617 C CA . ARG A 1 78 ? 39.038 -2.408 -55.067 1.00 87.31 78 ARG A CA 1
ATOM 618 C C . ARG A 1 78 ? 38.303 -1.460 -54.120 1.00 87.31 78 ARG A C 1
ATOM 620 O O . ARG A 1 78 ? 38.441 -1.629 -52.908 1.00 87.31 78 ARG A O 1
ATOM 627 N N . GLN A 1 79 ? 37.518 -0.520 -54.644 1.00 83.88 79 GLN A N 1
ATOM 628 C CA . GLN A 1 79 ? 36.705 0.392 -53.837 1.00 83.88 79 GLN A CA 1
ATOM 629 C C . GLN A 1 79 ? 35.642 -0.363 -53.038 1.00 83.88 79 GLN A C 1
ATOM 631 O O . GLN A 1 79 ? 35.590 -0.214 -51.820 1.00 83.88 79 GLN A O 1
ATOM 636 N N . GLN A 1 80 ? 34.914 -1.288 -53.669 1.00 83.62 80 GLN A N 1
ATOM 637 C CA . GLN A 1 80 ? 33.949 -2.151 -52.978 1.00 83.62 80 GLN A CA 1
ATOM 638 C C . GLN A 1 80 ? 34.597 -2.935 -51.827 1.00 83.62 80 GLN A C 1
ATOM 640 O O . GLN A 1 80 ? 34.031 -3.052 -50.742 1.00 83.62 80 GLN A O 1
ATOM 645 N N . ARG A 1 81 ? 35.823 -3.450 -52.011 1.00 89.94 81 ARG A N 1
ATOM 646 C CA . ARG A 1 81 ? 36.563 -4.128 -50.930 1.00 89.94 81 ARG A CA 1
ATOM 647 C C . ARG A 1 81 ? 36.936 -3.187 -49.786 1.00 89.94 81 ARG A C 1
ATOM 649 O O . ARG A 1 81 ? 36.983 -3.639 -48.642 1.00 89.94 81 ARG A O 1
ATOM 656 N N . LEU A 1 82 ? 37.254 -1.926 -50.072 1.00 90.88 82 LEU A N 1
ATOM 657 C CA .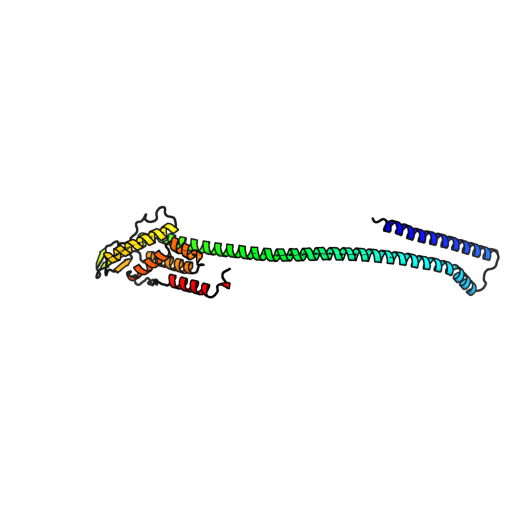 LEU A 1 82 ? 37.555 -0.927 -49.044 1.00 90.88 82 LEU A CA 1
ATOM 658 C C . LEU A 1 82 ? 36.294 -0.541 -48.272 1.00 90.88 82 LEU A C 1
ATOM 660 O O . LEU A 1 82 ? 36.320 -0.567 -47.043 1.00 90.88 82 LEU A O 1
ATOM 664 N N . GLU A 1 83 ? 35.192 -0.283 -48.970 1.00 89.12 83 GLU A N 1
ATOM 665 C CA . GLU A 1 83 ? 33.891 -0.008 -48.359 1.00 89.12 83 GLU A CA 1
ATOM 666 C C . GLU A 1 83 ? 33.450 -1.168 -47.465 1.00 89.12 83 GLU A C 1
ATOM 668 O O . GLU A 1 83 ? 33.194 -0.958 -46.285 1.00 89.12 83 GLU A O 1
ATOM 673 N N . LEU A 1 84 ? 33.508 -2.413 -47.953 1.00 90.38 84 LEU A N 1
ATOM 674 C CA . LEU A 1 84 ? 33.191 -3.598 -47.148 1.00 90.38 84 LEU A CA 1
ATOM 675 C C . LEU A 1 84 ? 34.071 -3.723 -45.897 1.00 90.38 84 LEU A C 1
ATOM 677 O O . LEU A 1 84 ? 33.591 -4.153 -44.848 1.00 90.38 84 LEU A O 1
ATOM 681 N N . LYS A 1 85 ? 35.361 -3.370 -45.979 1.00 93.12 85 LYS A N 1
ATOM 682 C CA . LYS A 1 85 ? 36.252 -3.362 -44.807 1.00 93.12 85 LYS A CA 1
ATOM 683 C C . LYS A 1 85 ? 35.846 -2.293 -43.796 1.00 93.12 85 LYS A C 1
ATOM 685 O O . LYS A 1 85 ? 35.879 -2.573 -42.600 1.00 93.12 85 LYS A O 1
ATOM 690 N N . LEU A 1 86 ? 35.475 -1.100 -44.256 1.00 91.75 86 LEU A N 1
ATOM 691 C CA . LEU A 1 86 ? 34.985 -0.028 -43.388 1.00 91.75 86 LEU A CA 1
ATOM 692 C C . LEU A 1 86 ? 33.660 -0.426 -42.735 1.00 91.75 86 LEU A C 1
ATOM 694 O O . LEU A 1 86 ? 33.555 -0.384 -41.516 1.00 91.75 86 LEU A O 1
ATOM 698 N N . THR A 1 87 ? 32.706 -0.938 -43.511 1.00 88.25 87 THR A N 1
ATOM 699 C CA . THR A 1 87 ? 31.423 -1.439 -43.008 1.00 88.25 87 THR A CA 1
ATOM 700 C C . THR A 1 87 ? 31.601 -2.541 -41.963 1.00 88.25 87 THR A C 1
ATOM 702 O O . THR A 1 87 ? 30.910 -2.540 -40.950 1.00 88.25 87 THR A O 1
ATOM 705 N N . ARG A 1 88 ? 32.553 -3.467 -42.152 1.00 91.50 88 ARG A N 1
ATOM 706 C CA . ARG A 1 88 ? 32.864 -4.491 -41.138 1.00 91.50 88 ARG A CA 1
ATOM 707 C C . ARG A 1 88 ? 33.365 -3.885 -39.828 1.00 91.50 88 ARG A C 1
ATOM 709 O O . ARG A 1 88 ? 32.912 -4.315 -38.776 1.00 91.50 88 ARG A O 1
ATOM 716 N N . ARG A 1 89 ? 34.243 -2.878 -39.886 1.00 92.38 89 ARG A N 1
ATOM 717 C CA . ARG A 1 89 ? 34.719 -2.174 -38.682 1.00 92.38 89 ARG A CA 1
ATOM 718 C C . ARG A 1 89 ? 33.587 -1.443 -37.965 1.00 92.38 89 ARG A C 1
ATOM 720 O O . ARG A 1 89 ? 33.489 -1.534 -36.749 1.00 92.38 89 ARG A O 1
ATOM 727 N N . GLU A 1 90 ? 32.712 -0.771 -38.709 1.00 91.81 90 GLU A N 1
ATOM 728 C CA . GLU A 1 90 ? 31.517 -0.127 -38.144 1.00 91.81 90 GLU A CA 1
ATOM 729 C C . GLU A 1 90 ? 30.589 -1.152 -37.476 1.00 91.81 90 GLU A C 1
ATOM 731 O O . GLU A 1 90 ? 30.085 -0.919 -36.381 1.00 91.81 90 GLU A O 1
ATOM 736 N N . PHE A 1 91 ? 30.401 -2.332 -38.080 1.00 90.69 91 PHE A N 1
ATOM 737 C CA . PHE A 1 91 ? 29.631 -3.411 -37.456 1.00 90.69 91 PHE A CA 1
ATOM 738 C C . PHE A 1 91 ? 30.278 -3.955 -36.179 1.00 90.69 91 PHE A C 1
ATOM 740 O O . PHE A 1 91 ? 29.563 -4.228 -35.218 1.00 90.69 91 PHE A O 1
ATOM 747 N N . GLU A 1 92 ? 31.604 -4.098 -36.139 1.00 92.69 92 GLU A N 1
ATOM 748 C CA . GLU A 1 92 ? 32.326 -4.505 -34.926 1.00 92.69 92 GLU A CA 1
ATOM 749 C C . GLU A 1 92 ? 32.154 -3.476 -33.801 1.00 92.69 92 GLU A C 1
ATOM 751 O O . GLU A 1 92 ? 31.825 -3.846 -32.673 1.00 92.69 92 GLU A O 1
ATOM 756 N N . LEU A 1 93 ? 32.289 -2.184 -34.115 1.00 91.81 93 LEU A N 1
ATOM 757 C CA . LEU A 1 93 ? 32.053 -1.094 -33.164 1.00 91.81 93 LEU A CA 1
ATOM 758 C C . LEU A 1 93 ? 30.603 -1.085 -32.663 1.00 91.81 93 LEU A C 1
ATOM 760 O O . LEU A 1 93 ? 30.370 -1.019 -31.456 1.00 91.81 93 LEU A O 1
ATOM 764 N N . ASN A 1 94 ? 29.629 -1.229 -33.564 1.00 87.38 94 ASN A N 1
ATOM 765 C CA . ASN A 1 94 ? 28.215 -1.317 -33.198 1.00 87.38 94 ASN A CA 1
ATOM 766 C C . ASN A 1 94 ? 27.926 -2.526 -32.307 1.00 87.38 94 ASN A C 1
ATOM 768 O O . ASN A 1 94 ? 27.143 -2.408 -31.367 1.00 87.38 94 ASN A O 1
ATOM 772 N N . ARG A 1 95 ? 28.575 -3.672 -32.548 1.00 90.44 95 ARG A N 1
ATOM 773 C CA . ARG A 1 95 ? 28.418 -4.850 -31.687 1.00 90.44 95 ARG A CA 1
ATOM 774 C C . ARG A 1 95 ? 28.895 -4.564 -30.265 1.00 90.44 95 ARG A C 1
ATOM 776 O O . ARG A 1 95 ? 28.185 -4.898 -29.327 1.00 90.44 95 ARG A O 1
ATOM 783 N N . HIS A 1 96 ? 30.030 -3.887 -30.102 1.00 90.12 96 HIS A N 1
ATOM 784 C CA . HIS A 1 96 ? 30.516 -3.491 -28.778 1.00 90.12 96 HIS A CA 1
ATOM 785 C C . HIS A 1 96 ? 29.582 -2.509 -28.062 1.00 90.12 96 HIS A C 1
ATOM 787 O O . HIS A 1 96 ? 29.362 -2.636 -26.858 1.00 90.12 96 HIS A O 1
ATOM 793 N N . VAL A 1 97 ? 29.003 -1.547 -28.786 1.00 91.50 97 VAL A N 1
ATOM 794 C CA . VAL A 1 97 ? 28.005 -0.630 -28.212 1.00 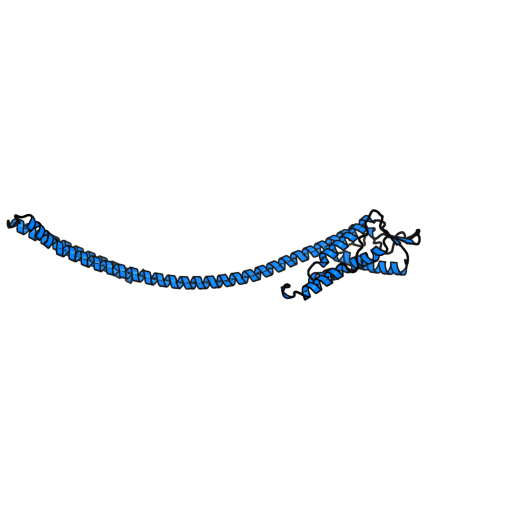91.50 97 VAL A CA 1
ATOM 795 C C . VAL A 1 97 ? 26.751 -1.391 -27.787 1.00 91.50 97 VAL A C 1
ATOM 797 O O . VAL A 1 97 ? 26.251 -1.160 -26.689 1.00 91.50 97 VAL A O 1
ATOM 800 N N . LEU A 1 98 ? 26.271 -2.323 -28.614 1.00 89.38 98 LEU A N 1
ATOM 801 C CA . LEU A 1 98 ? 25.124 -3.166 -28.284 1.00 89.38 98 LEU A CA 1
ATOM 802 C C . LEU A 1 98 ? 25.400 -4.038 -27.054 1.00 89.38 98 LEU A C 1
ATOM 804 O O . LEU A 1 98 ? 24.572 -4.058 -26.154 1.00 89.38 98 LEU A O 1
ATOM 808 N N . GLU A 1 99 ? 26.567 -4.681 -26.964 1.00 92.94 99 GLU A N 1
ATOM 809 C CA . GLU A 1 99 ? 26.987 -5.461 -25.786 1.00 92.94 99 GLU A CA 1
ATOM 810 C C . GLU A 1 99 ? 27.026 -4.603 -24.506 1.00 92.94 99 GLU A C 1
ATOM 812 O O . GLU A 1 99 ? 26.622 -5.043 -23.425 1.00 92.94 99 GLU A O 1
ATOM 817 N N . ALA A 1 100 ? 27.492 -3.354 -24.608 1.00 91.69 100 ALA A N 1
ATOM 818 C CA . ALA A 1 100 ? 27.481 -2.421 -23.486 1.00 91.69 100 ALA A CA 1
ATOM 819 C C . ALA A 1 100 ? 26.052 -2.001 -23.099 1.00 91.69 100 ALA A C 1
ATOM 821 O O . ALA A 1 100 ? 25.734 -1.937 -21.911 1.00 91.69 100 ALA A O 1
ATOM 822 N N . GLN A 1 101 ? 25.182 -1.755 -24.083 1.00 90.31 101 GLN A N 1
ATOM 823 C CA . GLN A 1 101 ? 23.776 -1.417 -23.857 1.00 90.31 101 GLN A CA 1
ATOM 824 C C . GLN A 1 101 ? 22.990 -2.580 -23.250 1.00 90.31 101 GLN A C 1
ATOM 826 O O . GLN A 1 101 ? 22.199 -2.344 -22.343 1.00 90.31 101 GLN A O 1
ATOM 831 N N . THR A 1 102 ? 23.217 -3.824 -23.686 1.00 92.50 102 THR A N 1
ATOM 832 C CA . THR A 1 102 ? 22.560 -5.000 -23.095 1.00 92.50 102 THR A CA 1
ATOM 833 C C . THR A 1 102 ? 22.967 -5.174 -21.641 1.00 92.50 102 THR A C 1
ATOM 835 O O . THR A 1 102 ? 22.105 -5.360 -20.791 1.00 92.50 102 THR A O 1
ATOM 838 N N . LYS A 1 103 ? 24.259 -5.013 -21.328 1.00 93.12 103 LYS A N 1
ATOM 839 C CA . LYS A 1 103 ? 24.749 -5.082 -19.946 1.00 93.12 103 LYS A CA 1
ATOM 840 C C . LYS A 1 103 ? 24.151 -3.987 -19.060 1.00 93.12 103 LYS A C 1
ATOM 842 O O . LYS A 1 103 ? 23.890 -4.209 -17.881 1.00 93.12 103 LYS A O 1
ATOM 847 N N . GLU A 1 104 ? 23.958 -2.791 -19.605 1.00 92.19 104 GLU A N 1
ATOM 848 C CA . GLU A 1 104 ? 23.319 -1.702 -18.869 1.00 92.19 104 GLU A CA 1
ATOM 849 C C . GLU A 1 104 ? 21.813 -1.933 -18.697 1.00 92.19 104 GLU A C 1
ATOM 851 O O . GLU A 1 104 ? 21.273 -1.661 -17.628 1.00 92.19 104 GLU A O 1
ATOM 856 N N . ALA A 1 105 ? 21.144 -2.498 -19.704 1.00 89.94 105 ALA A N 1
ATOM 857 C CA . ALA A 1 105 ? 19.746 -2.900 -19.608 1.00 89.94 105 ALA A CA 1
ATOM 858 C C . ALA A 1 105 ? 19.536 -3.984 -18.536 1.00 89.94 105 ALA A C 1
ATOM 860 O O . ALA A 1 105 ? 18.599 -3.876 -17.753 1.00 89.94 105 ALA A O 1
ATOM 861 N N . GLU A 1 106 ? 20.429 -4.975 -18.440 1.00 92.25 106 GLU A N 1
ATOM 862 C CA . GLU A 1 106 ? 20.404 -5.993 -17.375 1.00 92.25 106 GLU A CA 1
ATOM 863 C C . GLU A 1 106 ? 20.491 -5.352 -15.983 1.00 92.25 106 GLU A C 1
ATOM 865 O O . GLU A 1 106 ? 19.644 -5.601 -15.130 1.00 92.25 106 GLU A O 1
ATOM 870 N N . ARG A 1 107 ? 21.438 -4.428 -15.777 1.00 89.94 107 ARG A N 1
ATOM 871 C CA . ARG A 1 107 ? 21.553 -3.688 -14.507 1.00 89.94 107 ARG A CA 1
ATOM 872 C C . ARG A 1 107 ? 20.310 -2.863 -14.182 1.00 89.94 107 ARG A C 1
ATOM 874 O O . ARG A 1 107 ? 19.965 -2.707 -13.013 1.00 89.94 107 ARG A O 1
ATOM 881 N N . GLN A 1 108 ? 19.659 -2.295 -15.198 1.00 88.62 108 GLN A N 1
ATOM 882 C CA . GLN A 1 108 ? 18.410 -1.560 -15.008 1.00 88.62 108 GLN A CA 1
ATOM 883 C C . GLN A 1 108 ? 17.271 -2.488 -14.583 1.00 88.62 108 GLN A C 1
ATOM 885 O O . GLN A 1 108 ? 16.481 -2.093 -13.732 1.00 88.62 108 GLN A O 1
ATOM 890 N N . VAL A 1 109 ? 17.199 -3.710 -15.120 1.00 90.00 109 VAL A N 1
ATOM 891 C CA . VAL A 1 109 ? 16.213 -4.714 -14.689 1.00 90.00 109 VAL A CA 1
ATOM 892 C C . VAL A 1 109 ? 16.415 -5.071 -13.215 1.00 90.00 109 VAL A C 1
ATOM 894 O O . VAL A 1 109 ? 15.449 -5.002 -12.456 1.00 90.00 109 VAL A O 1
ATOM 897 N N . ASP A 1 110 ? 17.654 -5.330 -12.786 1.00 90.75 110 ASP A N 1
ATOM 898 C CA . ASP A 1 110 ? 17.968 -5.624 -11.377 1.00 90.75 110 ASP A CA 1
ATOM 899 C C . ASP A 1 110 ? 17.562 -4.462 -10.451 1.00 90.75 110 ASP A C 1
ATOM 901 O O . ASP A 1 110 ? 16.960 -4.650 -9.391 1.00 90.75 110 ASP A O 1
ATOM 905 N N . LEU A 1 111 ? 17.852 -3.221 -10.862 1.00 92.31 111 LEU A N 1
ATOM 906 C CA . LEU A 1 111 ? 17.479 -2.033 -10.095 1.00 92.31 111 LEU A CA 1
ATOM 907 C C . LEU A 1 111 ? 15.956 -1.861 -10.011 1.00 92.31 111 LEU A C 1
ATOM 909 O O . LEU A 1 111 ? 15.434 -1.499 -8.953 1.00 92.31 111 LEU A O 1
ATOM 913 N N . LEU A 1 112 ? 15.241 -2.116 -11.109 1.00 91.62 112 LEU A N 1
ATOM 914 C CA . LEU A 1 112 ? 13.782 -2.061 -11.149 1.00 91.62 112 LEU A CA 1
ATOM 915 C C . LEU A 1 112 ? 13.155 -3.120 -10.241 1.00 91.62 112 LEU A C 1
ATOM 917 O O . LEU A 1 112 ? 12.149 -2.828 -9.597 1.00 91.62 112 LEU A O 1
ATOM 921 N N . GLU A 1 113 ? 13.741 -4.312 -10.135 1.00 91.50 113 GLU A N 1
ATOM 922 C CA . GLU A 1 113 ? 13.268 -5.358 -9.223 1.00 91.50 113 GLU A CA 1
ATOM 923 C C . GLU A 1 113 ? 13.379 -4.916 -7.756 1.00 91.50 113 GLU A C 1
ATOM 925 O O . GLU A 1 113 ? 12.405 -5.002 -6.997 1.00 91.50 113 GLU A O 1
ATOM 930 N N . VAL A 1 114 ? 14.526 -4.347 -7.369 1.00 92.00 114 VAL A N 1
ATOM 931 C CA . VAL A 1 114 ? 14.738 -3.805 -6.016 1.00 92.00 114 VAL A CA 1
ATOM 932 C C . VAL A 1 114 ? 13.768 -2.656 -5.723 1.00 92.00 114 VAL A C 1
ATOM 934 O O . VAL A 1 114 ? 13.141 -2.633 -4.662 1.00 92.00 114 VAL A O 1
ATOM 937 N N . GLN A 1 115 ? 13.590 -1.723 -6.665 1.00 89.56 115 GLN A N 1
ATOM 938 C CA . GLN A 1 115 ? 12.642 -0.613 -6.512 1.00 89.56 115 GLN A CA 1
ATOM 939 C C . GLN A 1 115 ? 11.195 -1.099 -6.413 1.00 89.56 115 GLN A C 1
ATOM 941 O O . GLN A 1 115 ? 10.443 -0.609 -5.573 1.00 89.56 115 GLN A O 1
ATOM 946 N N . THR A 1 116 ? 10.803 -2.073 -7.232 1.00 92.12 116 THR A N 1
ATOM 947 C CA . THR A 1 116 ? 9.445 -2.634 -7.226 1.00 92.12 116 THR A CA 1
ATOM 948 C C . THR A 1 116 ? 9.158 -3.337 -5.905 1.00 92.12 116 THR A C 1
ATOM 950 O O . THR A 1 116 ? 8.085 -3.152 -5.332 1.00 92.12 116 THR A O 1
ATOM 953 N N . THR A 1 117 ? 10.127 -4.088 -5.380 1.00 91.69 117 THR A N 1
ATOM 954 C CA . THR A 1 117 ? 10.009 -4.769 -4.084 1.00 91.69 117 THR A CA 1
ATOM 955 C C . THR A 1 117 ? 9.890 -3.765 -2.938 1.00 91.69 117 THR A C 1
ATOM 957 O O . THR A 1 117 ? 9.002 -3.897 -2.096 1.00 91.69 117 THR A O 1
ATOM 960 N N . ALA A 1 118 ? 10.717 -2.714 -2.937 1.00 91.12 118 ALA A N 1
ATOM 961 C CA . ALA A 1 118 ? 10.638 -1.644 -1.944 1.00 91.12 118 ALA A CA 1
ATOM 962 C C . ALA A 1 118 ? 9.310 -0.872 -2.024 1.00 91.12 118 ALA A C 1
ATOM 964 O O . ALA A 1 118 ? 8.683 -0.597 -1.006 1.00 91.12 118 ALA A O 1
ATOM 965 N N . LEU A 1 119 ? 8.832 -0.556 -3.231 1.00 92.69 119 LEU A N 1
ATOM 966 C CA . LEU A 1 119 ? 7.527 0.080 -3.408 1.00 92.69 119 LEU A CA 1
ATOM 967 C C . LEU A 1 119 ? 6.411 -0.817 -2.880 1.00 92.69 119 LEU A C 1
ATOM 969 O O . LEU A 1 119 ? 5.565 -0.354 -2.118 1.00 92.69 119 LEU A O 1
ATOM 973 N N . ARG A 1 120 ? 6.426 -2.106 -3.220 1.00 91.38 120 ARG A N 1
ATOM 974 C CA . ARG A 1 120 ? 5.424 -3.060 -2.747 1.00 91.38 120 ARG A CA 1
ATOM 975 C C . ARG A 1 120 ? 5.366 -3.120 -1.222 1.00 91.38 120 ARG A C 1
ATOM 977 O O . ARG A 1 120 ? 4.275 -2.990 -0.674 1.00 91.38 120 ARG A O 1
ATOM 984 N N . SER A 1 121 ? 6.511 -3.222 -0.547 1.00 89.81 121 SER A N 1
ATOM 985 C CA . SER A 1 121 ? 6.542 -3.238 0.920 1.00 89.81 121 SER A CA 1
ATOM 986 C C . SER A 1 121 ? 6.044 -1.919 1.524 1.00 89.81 121 SER A C 1
ATOM 988 O O . SER A 1 121 ? 5.300 -1.937 2.505 1.00 89.81 121 SER A O 1
ATOM 990 N N . THR A 1 122 ? 6.349 -0.765 0.910 1.00 90.19 122 THR A N 1
ATOM 991 C CA . THR A 1 122 ? 5.795 0.526 1.365 1.00 90.19 122 THR A CA 1
ATOM 992 C C . THR A 1 122 ? 4.279 0.616 1.183 1.00 90.19 122 THR A C 1
ATOM 994 O O . THR A 1 122 ? 3.593 1.126 2.069 1.00 90.19 122 THR A O 1
ATOM 997 N N . PHE A 1 123 ? 3.737 0.090 0.080 1.00 92.69 123 PHE A N 1
ATOM 998 C CA . PHE A 1 123 ? 2.295 0.053 -0.163 1.00 92.69 123 PHE A CA 1
ATOM 999 C C . PHE A 1 123 ? 1.574 -0.885 0.805 1.00 92.69 123 PHE A C 1
ATOM 1001 O O . PHE A 1 123 ? 0.503 -0.538 1.300 1.00 92.69 123 PHE A O 1
ATOM 1008 N N . GLU A 1 124 ? 2.141 -2.059 1.081 1.00 91.31 124 GLU A N 1
ATOM 1009 C CA . GLU A 1 124 ? 1.585 -3.016 2.042 1.00 91.31 124 GLU A CA 1
ATOM 1010 C C . GLU A 1 124 ? 1.570 -2.421 3.456 1.00 91.31 124 GLU A C 1
ATOM 1012 O O . GLU A 1 124 ? 0.535 -2.445 4.124 1.00 91.31 124 GLU A O 1
ATOM 1017 N N . LYS A 1 125 ? 2.662 -1.771 3.876 1.00 93.00 125 LYS A N 1
ATOM 1018 C CA . LYS A 1 125 ? 2.720 -1.056 5.156 1.00 93.00 125 LYS A CA 1
ATOM 1019 C C . LYS A 1 125 ? 1.695 0.076 5.242 1.00 93.00 125 LYS A C 1
ATOM 1021 O O . LYS A 1 125 ? 0.959 0.156 6.219 1.00 93.00 125 LYS A O 1
ATOM 1026 N N . ALA A 1 126 ? 1.587 0.910 4.207 1.00 93.25 126 ALA A N 1
ATOM 1027 C CA . ALA A 1 126 ? 0.611 2.001 4.179 1.00 93.25 126 ALA A CA 1
ATOM 1028 C C . ALA A 1 126 ? -0.841 1.492 4.264 1.00 93.25 126 ALA A C 1
ATOM 1030 O O . ALA A 1 126 ? -1.674 2.101 4.935 1.00 93.25 126 ALA A O 1
ATOM 1031 N N . GLN A 1 127 ? -1.150 0.361 3.619 1.00 93.50 127 GLN A N 1
ATOM 1032 C CA . GLN A 1 127 ? -2.464 -0.278 3.729 1.00 93.50 127 GLN A CA 1
ATOM 1033 C C . GLN A 1 127 ? -2.734 -0.805 5.142 1.00 93.50 127 GLN A C 1
ATOM 1035 O O . GLN A 1 127 ? -3.830 -0.599 5.666 1.00 93.50 127 GLN A O 1
ATOM 1040 N N . ASN A 1 128 ? -1.748 -1.449 5.770 1.00 94.56 128 ASN A N 1
ATOM 1041 C CA . ASN A 1 128 ? -1.872 -1.949 7.139 1.00 94.56 128 ASN A CA 1
ATOM 1042 C C . ASN A 1 128 ? -2.005 -0.803 8.156 1.00 94.56 128 ASN A C 1
ATOM 1044 O O . ASN A 1 128 ? -2.836 -0.890 9.060 1.00 94.56 128 ASN A O 1
ATOM 1048 N N . ASP A 1 129 ? -1.266 0.295 7.970 1.00 94.81 129 ASP A N 1
ATOM 1049 C CA . ASP A 1 129 ? -1.391 1.521 8.767 1.00 94.81 129 ASP A CA 1
ATOM 1050 C C . ASP A 1 129 ? -2.797 2.114 8.659 1.00 94.81 129 ASP A C 1
ATOM 1052 O O . ASP A 1 129 ? -3.452 2.335 9.677 1.00 94.81 129 ASP A O 1
ATOM 1056 N N . ALA A 1 130 ? -3.308 2.276 7.436 1.00 95.00 130 ALA A N 1
ATOM 1057 C CA . ALA A 1 130 ? -4.659 2.781 7.214 1.00 95.00 130 ALA A CA 1
ATOM 1058 C C . ALA A 1 130 ? -5.732 1.862 7.824 1.00 95.00 130 ALA A C 1
ATOM 1060 O O . ALA A 1 130 ? -6.712 2.341 8.396 1.00 95.00 130 ALA A O 1
ATOM 1061 N N . ALA A 1 131 ? -5.556 0.540 7.731 1.00 94.12 131 ALA A N 1
ATOM 1062 C CA . ALA A 1 131 ? -6.465 -0.423 8.345 1.00 94.12 131 ALA A CA 1
ATOM 1063 C C . ALA A 1 131 ? -6.442 -0.341 9.880 1.00 94.12 131 ALA A C 1
ATOM 1065 O O . ALA A 1 131 ? -7.501 -0.430 10.508 1.00 94.12 131 ALA A O 1
ATOM 1066 N N . PHE A 1 132 ? -5.259 -0.150 10.472 1.00 95.31 132 PHE A N 1
ATOM 1067 C CA . PHE A 1 132 ? -5.093 0.044 11.909 1.00 95.31 132 PHE A CA 1
ATOM 1068 C C . PHE A 1 132 ? -5.803 1.303 12.395 1.00 95.31 132 PHE A C 1
ATOM 1070 O O . PHE A 1 132 ? -6.641 1.229 13.298 1.00 95.31 132 PHE A O 1
ATOM 1077 N N . ASP A 1 133 ? -5.517 2.436 11.759 1.00 94.94 133 ASP A N 1
ATOM 1078 C CA . ASP A 1 133 ? -6.077 3.726 12.148 1.00 94.94 133 ASP A CA 1
ATOM 1079 C C . ASP A 1 133 ? -7.603 3.731 11.983 1.00 94.94 133 ASP A C 1
ATOM 1081 O O . ASP A 1 133 ? -8.321 4.123 12.903 1.00 94.94 133 ASP A O 1
ATOM 1085 N N . ALA A 1 134 ? -8.125 3.160 10.890 1.00 95.62 134 ALA A N 1
ATOM 1086 C CA . ALA A 1 134 ? -9.566 3.012 10.687 1.00 95.62 134 ALA A CA 1
ATOM 1087 C C . ALA A 1 134 ? -10.234 2.153 11.778 1.00 95.62 134 ALA A C 1
ATOM 1089 O O . ALA A 1 134 ? -11.345 2.459 12.216 1.00 95.62 134 ALA A O 1
ATOM 1090 N N . GLY A 1 135 ? -9.569 1.086 12.234 1.00 95.12 135 GLY A N 1
ATOM 1091 C CA . GLY A 1 135 ? -10.065 0.231 13.315 1.00 95.12 135 GLY A CA 1
ATOM 1092 C C . GLY A 1 135 ? -10.134 0.958 14.661 1.00 95.12 135 GLY A C 1
ATOM 1093 O O . GLY A 1 135 ? -11.140 0.850 15.371 1.00 95.12 135 GLY A O 1
ATOM 1094 N N . VAL A 1 136 ? -9.093 1.730 14.988 1.00 95.25 136 VAL A N 1
ATOM 1095 C CA . VAL A 1 136 ? -9.022 2.567 16.198 1.00 95.25 136 VAL A CA 1
ATOM 1096 C C . VAL A 1 136 ? -10.066 3.678 16.157 1.00 95.25 136 VAL A C 1
ATOM 1098 O O . VAL A 1 136 ? -10.781 3.890 17.142 1.00 95.25 136 VAL A O 1
ATOM 1101 N N . ASP A 1 137 ? -10.200 4.361 15.025 1.00 95.88 137 ASP A N 1
ATOM 1102 C CA . ASP A 1 137 ? -11.172 5.434 14.833 1.00 95.88 137 ASP A CA 1
ATOM 1103 C C . ASP A 1 137 ? -12.603 4.916 14.938 1.00 95.88 137 ASP A C 1
ATOM 1105 O O . ASP A 1 137 ? -13.439 5.536 15.602 1.00 95.88 137 ASP A O 1
ATOM 1109 N N . PHE A 1 138 ? -12.880 3.744 14.361 1.00 96.50 138 PHE A N 1
ATOM 1110 C CA . PHE A 1 138 ? -14.191 3.118 14.453 1.00 96.50 138 PHE A CA 1
ATOM 1111 C C . PHE A 1 138 ? -14.587 2.859 15.911 1.00 96.50 138 PHE A C 1
ATOM 1113 O O . PHE A 1 138 ? -15.635 3.342 16.345 1.00 96.50 138 PHE A O 1
ATOM 1120 N N . VAL A 1 139 ? -13.730 2.204 16.701 1.00 96.81 139 VAL A N 1
ATOM 1121 C CA . VAL A 1 139 ? -13.997 1.943 18.130 1.00 96.81 139 VAL A CA 1
ATOM 1122 C C . VAL A 1 139 ? -14.148 3.247 18.911 1.00 96.81 139 VAL A C 1
ATOM 1124 O O . VAL A 1 139 ? -15.111 3.430 19.658 1.00 96.81 139 VAL A O 1
ATOM 1127 N N . SER A 1 140 ? -13.230 4.190 18.705 1.00 96.25 140 SER A N 1
ATOM 1128 C CA . SER A 1 140 ? -13.227 5.476 19.408 1.00 96.25 140 SER A CA 1
ATOM 1129 C C . SER A 1 140 ? -14.496 6.277 19.131 1.00 96.25 140 SER A C 1
ATOM 1131 O O . SER A 1 140 ? -15.069 6.872 20.045 1.00 96.25 140 SER A O 1
ATOM 1133 N N . SER A 1 141 ? -14.974 6.257 17.884 1.00 96.31 141 SER A N 1
ATOM 1134 C CA . SER A 1 141 ? -16.218 6.919 17.496 1.00 96.31 141 SER A CA 1
ATOM 1135 C C . SER A 1 141 ? -17.427 6.326 18.223 1.00 96.31 141 SER A C 1
ATOM 1137 O O . SER A 1 141 ? -18.253 7.080 18.734 1.00 96.31 141 SER A O 1
ATOM 1139 N N . ARG A 1 142 ? -17.505 4.993 18.361 1.00 96.06 142 ARG A N 1
ATOM 1140 C CA . ARG A 1 142 ? -18.605 4.314 19.065 1.00 96.06 142 ARG A CA 1
ATOM 1141 C C . ARG A 1 142 ? -18.595 4.593 20.557 1.00 96.06 142 ARG A C 1
ATOM 1143 O O . ARG A 1 142 ? -19.645 4.891 21.121 1.00 96.06 142 ARG A O 1
ATOM 1150 N N . LEU A 1 143 ? -17.416 4.576 21.173 1.00 96.06 143 LEU A N 1
ATOM 1151 C CA . LEU A 1 143 ? -17.251 4.927 22.582 1.00 96.06 143 LEU A CA 1
ATOM 1152 C C . LEU A 1 143 ? -17.708 6.368 22.860 1.00 96.06 143 LEU A C 1
ATOM 1154 O O . LEU A 1 143 ? -18.476 6.595 23.793 1.00 96.06 143 LEU A O 1
ATOM 1158 N N . ARG A 1 144 ? -17.320 7.330 22.011 1.00 95.12 144 ARG A N 1
ATOM 1159 C CA . ARG A 1 144 ? -17.763 8.733 22.124 1.00 95.12 144 ARG A CA 1
ATOM 1160 C C . ARG A 1 144 ? -19.246 8.930 21.854 1.00 95.12 144 ARG A C 1
ATOM 1162 O O . ARG A 1 144 ? -19.858 9.797 22.467 1.00 95.12 144 ARG A O 1
ATOM 1169 N N . GLN A 1 145 ? -19.805 8.183 20.906 1.00 95.38 145 GLN A N 1
ATOM 1170 C CA . GLN A 1 145 ? -21.205 8.319 20.518 1.00 95.38 145 GLN A CA 1
ATOM 1171 C C . GLN A 1 145 ? -22.143 7.833 21.628 1.00 95.38 145 GLN A C 1
ATOM 1173 O O . GLN A 1 145 ? -23.222 8.395 21.810 1.00 95.38 145 GLN A O 1
ATOM 1178 N N . TYR A 1 146 ? -21.723 6.815 22.383 1.00 95.38 146 TYR A N 1
ATOM 1179 C CA . TYR A 1 146 ? -22.572 6.123 23.347 1.00 95.38 146 TYR A CA 1
ATOM 1180 C C . TYR A 1 146 ? -21.961 6.039 24.761 1.00 95.38 146 TYR A C 1
ATOM 1182 O O . TYR A 1 146 ? -21.891 4.952 25.336 1.00 95.38 146 TYR A O 1
ATOM 1190 N N . PRO A 1 147 ? -21.569 7.157 25.406 1.00 93.69 147 PRO A N 1
ATOM 1191 C CA . PRO A 1 147 ? -20.968 7.115 26.743 1.00 93.69 147 PRO A CA 1
ATOM 1192 C C . PRO A 1 147 ? -21.944 6.559 27.793 1.00 93.69 147 PRO A C 1
ATOM 1194 O O . PRO A 1 147 ? -21.548 5.866 28.728 1.00 93.69 147 PRO A O 1
ATOM 1197 N N . ASN A 1 148 ? -23.243 6.806 27.606 1.00 93.62 148 ASN A N 1
ATOM 1198 C CA . ASN A 1 148 ? -24.293 6.333 28.505 1.00 93.62 148 ASN A CA 1
ATOM 1199 C C . ASN A 1 148 ? -24.556 4.823 28.397 1.00 93.62 148 ASN A C 1
ATOM 1201 O O . ASN A 1 148 ? -25.190 4.276 29.298 1.00 93.62 148 ASN A O 1
ATOM 1205 N N . ALA A 1 149 ? -24.061 4.141 27.355 1.00 94.94 149 ALA A N 1
ATOM 1206 C CA . ALA A 1 149 ? -24.241 2.698 27.176 1.00 94.94 149 ALA A CA 1
ATOM 1207 C C . ALA A 1 149 ? -23.694 1.878 28.351 1.00 94.94 149 ALA A C 1
ATOM 1209 O O . ALA A 1 149 ? -24.216 0.814 28.669 1.00 94.94 149 ALA A O 1
ATOM 1210 N N . TRP A 1 150 ? -22.698 2.419 29.051 1.00 95.25 150 TRP A N 1
ATOM 1211 C CA . TRP A 1 150 ? -22.096 1.806 30.230 1.00 95.25 150 TRP A CA 1
ATOM 1212 C C . TRP A 1 150 ? -22.915 1.979 31.521 1.00 95.25 150 TRP A C 1
ATOM 1214 O O . TRP A 1 150 ? -22.451 1.648 32.612 1.00 95.25 150 TRP A O 1
ATOM 1224 N N . ALA A 1 151 ? -24.134 2.518 31.445 1.00 95.00 151 ALA A N 1
ATOM 1225 C CA . ALA A 1 151 ? -25.040 2.582 32.582 1.00 95.00 151 ALA A CA 1
ATOM 1226 C C . ALA A 1 151 ? -25.751 1.235 32.789 1.00 95.00 151 ALA A C 1
ATOM 1228 O O . ALA A 1 151 ? -26.627 0.851 32.013 1.00 95.00 151 ALA A O 1
ATOM 1229 N N . PHE A 1 152 ? -25.425 0.562 33.892 1.00 95.19 152 PHE A N 1
ATOM 1230 C CA . PHE A 1 152 ? -26.072 -0.682 34.311 1.00 95.19 152 PHE A CA 1
ATOM 1231 C C . PHE A 1 152 ? -26.942 -0.462 35.546 1.00 95.19 152 PHE A C 1
ATOM 1233 O O . PHE A 1 152 ? -26.546 0.265 36.460 1.00 95.19 152 PHE A O 1
ATOM 1240 N N . GLY A 1 153 ? -28.095 -1.123 35.588 1.00 94.19 153 GLY A N 1
ATOM 1241 C CA . GLY A 1 153 ? -28.760 -1.453 36.844 1.00 94.19 153 GLY A CA 1
ATOM 1242 C C . GLY A 1 153 ? -28.085 -2.679 37.456 1.00 94.19 153 GLY A C 1
ATOM 1243 O O . GLY A 1 153 ? -27.805 -3.646 36.743 1.00 94.19 153 GLY A O 1
ATOM 1244 N N . VAL A 1 154 ? -27.806 -2.647 38.756 1.00 94.62 154 VAL A N 1
ATOM 1245 C CA . VAL A 1 154 ? -27.233 -3.786 39.487 1.00 94.62 154 VAL A CA 1
ATOM 1246 C C . VAL A 1 154 ? -28.348 -4.486 40.248 1.00 94.62 154 VAL A C 1
ATOM 1248 O O . VAL A 1 154 ? -29.010 -3.869 41.083 1.00 94.62 154 VAL A O 1
ATOM 1251 N N . TRP A 1 155 ? -28.546 -5.772 39.971 1.00 94.56 155 TRP A N 1
ATOM 1252 C CA . TRP A 1 155 ? -29.654 -6.562 40.500 1.00 94.56 155 TRP A CA 1
ATOM 1253 C C . TRP A 1 155 ? -29.154 -7.670 41.419 1.00 94.56 155 TRP A C 1
ATOM 1255 O O . TRP A 1 155 ? -28.224 -8.400 41.085 1.00 94.56 155 TRP A O 1
ATOM 1265 N N . ARG A 1 156 ? -29.800 -7.834 42.576 1.00 94.50 156 ARG A N 1
ATOM 1266 C CA . ARG A 1 156 ? -29.542 -8.926 43.523 1.00 94.50 156 ARG A CA 1
ATOM 1267 C C . ARG A 1 156 ? -30.864 -9.595 43.873 1.00 94.50 156 ARG A C 1
ATOM 1269 O O . ARG A 1 156 ? -31.765 -8.936 44.382 1.00 94.50 156 ARG A O 1
ATOM 1276 N N . LYS A 1 157 ? -30.985 -10.901 43.606 1.00 90.88 157 LYS A N 1
ATOM 1277 C CA . LYS A 1 157 ? -32.201 -11.699 43.883 1.00 90.88 157 LYS A CA 1
ATOM 1278 C C . LYS A 1 157 ? -33.500 -11.065 43.342 1.00 90.88 157 LYS A C 1
ATOM 1280 O O . LYS A 1 157 ? -34.529 -11.105 44.003 1.00 90.88 157 LYS A O 1
ATOM 1285 N N . GLY A 1 158 ? -33.443 -10.467 42.149 1.00 89.19 158 GLY A N 1
ATOM 1286 C CA . GLY A 1 158 ? -34.609 -9.856 41.499 1.00 89.19 158 GLY A CA 1
ATOM 1287 C C . GLY A 1 158 ? -34.944 -8.429 41.946 1.00 89.19 158 GLY A C 1
ATOM 1288 O O . GLY A 1 158 ? -35.904 -7.870 41.429 1.00 89.19 158 GLY A O 1
ATOM 1289 N N . THR A 1 159 ? -34.147 -7.816 42.827 1.00 90.69 159 THR A N 1
ATOM 1290 C CA . THR A 1 159 ? -34.304 -6.408 43.224 1.00 90.69 159 THR A CA 1
ATOM 1291 C C . THR A 1 159 ? -33.134 -5.574 42.715 1.00 90.69 159 THR A C 1
ATOM 1293 O O . THR A 1 159 ? -31.974 -5.965 42.876 1.00 90.69 159 THR A O 1
ATOM 1296 N N . GLU A 1 160 ? -33.424 -4.416 42.122 1.00 93.19 160 GLU A N 1
ATOM 1297 C CA . GLU A 1 160 ? -32.403 -3.437 41.747 1.00 93.19 160 GLU A CA 1
ATOM 1298 C C . GLU A 1 160 ? -31.848 -2.771 43.011 1.00 93.19 160 GLU A C 1
ATOM 1300 O O . GLU A 1 160 ? -32.568 -2.091 43.740 1.00 93.19 160 GLU A O 1
ATOM 1305 N N . ILE A 1 161 ? -30.565 -2.995 43.288 1.00 93.25 161 ILE A N 1
ATOM 1306 C CA . ILE A 1 161 ? -29.872 -2.410 44.442 1.00 93.25 161 ILE A CA 1
ATOM 1307 C C . ILE A 1 161 ? -29.171 -1.099 44.079 1.00 93.25 161 ILE A C 1
ATOM 1309 O O . ILE A 1 161 ? -29.026 -0.232 44.935 1.00 93.25 161 ILE A O 1
ATOM 1313 N N . HIS A 1 162 ? -28.767 -0.929 42.815 1.00 90.38 162 HIS A N 1
ATOM 1314 C CA . HIS A 1 162 ? -28.169 0.311 42.325 1.00 90.38 162 HIS A CA 1
ATOM 1315 C C . HIS A 1 162 ? -28.654 0.644 40.922 1.00 90.38 162 HIS A C 1
ATOM 1317 O O . HIS A 1 162 ? -28.495 -0.141 39.993 1.00 90.38 162 HIS A O 1
ATOM 1323 N N . THR A 1 163 ? -29.152 1.868 40.767 1.00 85.44 163 THR A N 1
ATOM 1324 C CA . THR A 1 163 ? -29.646 2.407 39.496 1.00 85.44 163 THR A CA 1
ATOM 1325 C C . THR A 1 163 ? -28.523 2.810 38.539 1.00 85.44 163 THR A C 1
ATOM 1327 O O . THR A 1 163 ? -28.769 3.024 37.355 1.00 85.44 163 THR A O 1
ATOM 1330 N N . ARG A 1 164 ? -27.290 2.975 39.020 1.00 85.88 164 ARG A N 1
ATOM 1331 C CA . ARG A 1 164 ? -26.123 3.299 38.193 1.00 85.88 164 ARG A CA 1
ATOM 1332 C C . ARG A 1 164 ? -24.919 2.546 38.749 1.00 85.88 164 ARG A C 1
ATOM 1334 O O . ARG A 1 164 ? -24.371 2.935 39.773 1.00 85.88 164 ARG A O 1
ATOM 1341 N N . GLY A 1 165 ? -24.584 1.432 38.105 1.00 86.00 165 GLY A N 1
ATOM 1342 C CA . GLY A 1 165 ? -23.483 0.555 38.492 1.00 86.00 165 GLY A CA 1
ATOM 1343 C C . GLY A 1 165 ? -22.093 1.180 38.296 1.00 86.00 165 GLY A C 1
ATOM 1344 O O . GLY A 1 165 ? -21.972 2.266 37.720 1.00 86.00 165 GLY A O 1
ATOM 1345 N N . PRO A 1 166 ? -21.032 0.474 38.728 1.00 90.25 166 PRO A N 1
ATOM 1346 C CA . PRO A 1 166 ? -19.664 1.003 38.789 1.00 90.25 166 PRO A CA 1
ATOM 1347 C C . PRO A 1 166 ? -19.043 1.327 37.421 1.00 90.25 166 PRO A C 1
ATOM 1349 O O . PRO A 1 166 ? -18.047 2.037 37.365 1.00 90.25 166 PRO A O 1
ATOM 1352 N N . PHE A 1 167 ? -19.624 0.828 36.328 1.00 93.75 167 PHE A N 1
ATOM 1353 C CA . PHE A 1 167 ? -19.133 1.035 34.962 1.00 93.75 167 PHE A CA 1
ATOM 1354 C C . PHE A 1 167 ? -19.638 2.327 34.307 1.00 93.75 167 PHE A C 1
ATOM 1356 O O . PHE A 1 167 ? -19.244 2.641 33.190 1.00 93.75 167 PHE A O 1
ATOM 1363 N N . ALA A 1 168 ? -20.545 3.065 34.949 1.00 93.56 168 ALA A N 1
ATOM 1364 C CA . ALA A 1 168 ? -21.199 4.180 34.285 1.00 93.56 168 ALA A CA 1
ATOM 1365 C C . ALA A 1 168 ? -20.250 5.363 34.045 1.00 93.56 168 ALA A C 1
ATOM 1367 O O . ALA A 1 168 ? -19.664 5.911 34.978 1.00 93.56 168 ALA A O 1
ATOM 1368 N N . LEU A 1 169 ? -20.196 5.826 32.797 1.00 93.44 169 LEU A N 1
ATOM 1369 C CA . LEU A 1 169 ? -19.393 6.979 32.393 1.00 93.44 169 LEU A CA 1
ATOM 1370 C C . LEU A 1 169 ? -20.163 8.292 32.555 1.00 93.44 169 LEU A C 1
ATOM 1372 O O . LEU A 1 169 ? -21.397 8.316 32.518 1.00 93.44 169 LEU A O 1
ATOM 1376 N N . THR A 1 170 ? -19.438 9.394 32.739 1.00 88.88 170 THR A N 1
ATOM 1377 C CA . THR A 1 170 ? -19.993 10.755 32.696 1.00 88.88 170 THR A CA 1
ATOM 1378 C C . THR A 1 170 ? -20.117 11.248 31.251 1.00 88.88 170 THR A C 1
ATOM 1380 O O . THR A 1 170 ? -19.461 10.731 30.349 1.00 88.88 170 THR A O 1
ATOM 1383 N N . SER A 1 171 ? -20.953 12.260 31.000 1.00 83.94 171 SER A N 1
ATOM 1384 C CA . SER A 1 171 ? -21.146 12.805 29.644 1.00 83.94 171 SER A CA 1
ATOM 1385 C C . SER A 1 171 ? -19.882 13.447 29.064 1.00 83.94 171 SER A C 1
ATOM 1387 O O . SER A 1 171 ? -19.654 13.355 27.867 1.00 83.94 171 SER A O 1
ATOM 1389 N N . ASN A 1 172 ? -19.048 14.037 29.920 1.00 89.06 172 ASN A N 1
ATOM 1390 C CA . ASN A 1 172 ? -17.763 14.654 29.579 1.00 89.06 172 ASN A CA 1
ATOM 1391 C C . ASN A 1 172 ? -16.576 13.677 29.656 1.00 89.06 172 ASN A C 1
ATOM 1393 O O . ASN A 1 172 ? -15.416 14.086 29.707 1.00 89.06 172 ASN A O 1
ATOM 1397 N N . PHE A 1 173 ? -16.832 12.366 29.745 1.00 91.31 173 PHE A N 1
ATOM 1398 C CA . PHE A 1 173 ? -15.774 11.391 30.007 1.00 91.31 173 PHE A CA 1
ATOM 1399 C C . PHE A 1 173 ? -14.700 11.367 28.904 1.00 91.31 173 PHE A C 1
ATOM 1401 O O . PHE A 1 173 ? -13.548 11.028 29.184 1.00 91.31 173 PHE A O 1
ATOM 1408 N N . TYR A 1 174 ? -15.042 11.774 27.680 1.00 94.12 174 TYR A N 1
ATOM 1409 C CA . TYR A 1 174 ? -14.154 11.748 26.514 1.00 94.12 174 TYR A CA 1
ATOM 1410 C C . TYR A 1 174 ? -13.708 13.125 26.005 1.00 94.12 174 TYR A C 1
ATOM 1412 O O . TYR A 1 174 ? -13.082 13.197 24.941 1.00 94.12 174 TYR A O 1
ATOM 1420 N N . ASP A 1 175 ? -14.014 14.193 26.740 1.00 90.62 175 ASP A N 1
ATOM 1421 C CA . ASP A 1 175 ? -13.673 15.558 26.339 1.00 90.62 175 ASP A CA 1
ATOM 1422 C C . ASP A 1 175 ? -12.150 15.708 26.195 1.00 90.62 175 ASP A C 1
ATOM 1424 O O . ASP A 1 175 ? -11.379 15.160 26.989 1.00 90.62 175 ASP A O 1
ATOM 1428 N N . ASP A 1 176 ? -11.731 16.397 25.131 1.00 89.69 176 ASP A N 1
ATOM 1429 C CA . ASP A 1 176 ? -10.335 16.731 24.804 1.00 89.69 176 ASP A CA 1
ATOM 1430 C C . ASP A 1 176 ? -9.361 15.549 24.623 1.00 89.69 176 ASP A C 1
ATOM 1432 O O . ASP A 1 176 ? -8.143 15.728 24.591 1.00 89.69 176 ASP A O 1
ATOM 1436 N N . LEU A 1 177 ? -9.865 14.323 24.464 1.00 90.94 177 LEU A N 1
ATOM 1437 C CA . LEU A 1 177 ? -9.021 13.157 24.188 1.00 90.94 177 LEU A CA 1
ATOM 1438 C C . LEU A 1 177 ? -8.763 12.983 22.691 1.00 90.94 177 LEU A C 1
ATOM 1440 O O . LEU A 1 177 ? -9.604 13.323 21.864 1.00 90.94 177 LEU A O 1
ATOM 1444 N N . THR A 1 178 ? -7.645 12.358 22.332 1.00 89.75 178 THR A N 1
ATOM 1445 C CA . THR A 1 178 ? -7.444 11.779 20.993 1.00 89.75 178 THR A CA 1
ATOM 1446 C C . THR A 1 178 ? -8.136 10.414 20.888 1.00 89.75 178 THR A C 1
ATOM 1448 O O . THR A 1 178 ? -8.514 9.827 21.901 1.00 89.75 178 THR A O 1
ATOM 1451 N N . ASN A 1 179 ? -8.311 9.874 19.677 1.00 86.12 179 ASN A N 1
ATOM 1452 C CA . ASN A 1 179 ? -8.990 8.584 19.478 1.00 86.12 179 ASN A CA 1
ATOM 1453 C C . ASN A 1 179 ? -8.291 7.430 20.222 1.00 86.12 179 ASN A C 1
ATOM 1455 O O . ASN A 1 179 ? -8.920 6.728 21.007 1.00 86.12 179 ASN A O 1
ATOM 1459 N N . SER A 1 180 ? -6.965 7.317 20.129 1.00 80.31 180 SER A N 1
ATOM 1460 C CA . SER A 1 180 ? -6.211 6.312 20.897 1.00 80.31 180 SER A CA 1
ATOM 1461 C C . SER A 1 180 ? -6.352 6.467 22.424 1.00 80.31 180 SER A C 1
ATOM 1463 O O . SER A 1 180 ? -6.377 5.477 23.159 1.00 80.31 180 SER A O 1
ATOM 1465 N N . MET A 1 181 ? -6.509 7.697 22.925 1.00 92.62 181 MET A N 1
ATOM 1466 C CA . MET A 1 181 ? -6.726 7.957 24.353 1.00 92.62 181 MET A CA 1
ATOM 1467 C C . MET A 1 181 ? -8.137 7.596 24.831 1.00 92.62 181 MET A C 1
ATOM 1469 O O . MET A 1 181 ? -8.315 7.267 26.002 1.00 92.62 181 MET A O 1
ATOM 1473 N N . VAL A 1 182 ? -9.144 7.624 23.952 1.00 95.31 182 VAL A N 1
ATOM 1474 C CA . VAL A 1 182 ? -10.514 7.189 24.280 1.00 95.31 182 VAL A CA 1
ATOM 1475 C C . VAL A 1 182 ? -10.530 5.709 24.654 1.00 95.31 182 VAL A C 1
ATOM 1477 O O . VAL A 1 182 ? -11.133 5.340 25.666 1.00 95.31 182 VAL A O 1
ATOM 1480 N N . ILE A 1 183 ? -9.844 4.874 23.868 1.00 95.81 183 ILE A N 1
ATOM 1481 C CA . ILE A 1 183 ? -9.782 3.423 24.082 1.00 95.81 183 ILE A CA 1
ATOM 1482 C C . ILE A 1 183 ? -9.089 3.119 25.412 1.00 95.81 183 ILE A C 1
ATOM 1484 O O . ILE A 1 183 ? -9.710 2.535 26.297 1.00 95.81 183 ILE A O 1
ATOM 1488 N N . SER A 1 184 ? -7.861 3.606 25.603 1.00 94.94 184 SER A N 1
ATOM 1489 C CA . SER A 1 184 ? -7.094 3.390 26.842 1.00 94.94 184 SER A CA 1
ATOM 1490 C C . SER A 1 184 ? -7.774 3.949 28.094 1.00 94.94 184 SER A C 1
ATOM 1492 O O . SER A 1 184 ? -7.833 3.292 29.135 1.00 94.94 184 SER A O 1
ATOM 1494 N N . LYS A 1 185 ? -8.388 5.137 28.021 1.00 96.00 185 LYS A N 1
ATOM 1495 C CA . LYS A 1 185 ? -9.154 5.671 29.157 1.00 96.00 185 LYS A CA 1
ATOM 1496 C C . LYS A 1 185 ? -10.353 4.783 29.496 1.00 96.00 185 LYS A C 1
ATOM 1498 O O . LYS A 1 185 ? -10.629 4.570 30.678 1.00 96.00 185 LYS A O 1
ATOM 1503 N N . THR A 1 186 ? -11.035 4.244 28.484 1.00 96.19 186 THR A N 1
ATOM 1504 C CA . THR A 1 186 ? -12.139 3.294 28.678 1.00 96.19 186 THR A CA 1
ATOM 1505 C C . THR A 1 186 ? -11.630 1.994 29.292 1.00 96.19 186 THR A C 1
ATOM 1507 O O . THR A 1 186 ? -12.151 1.581 30.322 1.00 96.19 186 THR A O 1
ATOM 1510 N N . ALA A 1 187 ? -10.574 1.390 28.740 1.00 95.62 187 ALA A N 1
ATOM 1511 C CA . ALA A 1 187 ? -9.982 0.156 29.255 1.00 95.62 187 ALA A CA 1
ATOM 1512 C C . ALA A 1 187 ? -9.573 0.297 30.729 1.00 95.62 187 ALA A C 1
ATOM 1514 O O . ALA A 1 187 ? -9.950 -0.521 31.572 1.00 95.62 187 ALA A O 1
ATOM 1515 N N . ARG A 1 188 ? -8.892 1.395 31.080 1.00 96.00 188 ARG A N 1
ATOM 1516 C CA . ARG A 1 188 ? -8.520 1.715 32.465 1.00 96.00 188 ARG A CA 1
ATOM 1517 C C . ARG A 1 188 ? -9.731 1.885 33.379 1.00 96.00 188 ARG A C 1
ATOM 1519 O O . ARG A 1 188 ? -9.704 1.406 34.514 1.00 96.00 188 ARG A O 1
ATOM 1526 N N . HIS A 1 189 ? -10.777 2.562 32.908 1.00 96.00 189 HIS A N 1
ATOM 1527 C CA . HIS A 1 189 ? -12.007 2.716 33.678 1.00 96.00 189 HIS A CA 1
ATOM 1528 C C . HIS A 1 189 ? -12.684 1.367 33.919 1.00 96.00 189 HIS A C 1
ATOM 1530 O O . HIS A 1 189 ? -12.979 1.047 35.067 1.00 96.00 189 HIS A O 1
ATOM 1536 N N . LEU A 1 190 ? -12.848 0.541 32.881 1.00 95.56 190 LEU A N 1
ATOM 1537 C CA . LEU A 1 190 ? -13.440 -0.791 33.011 1.00 95.56 190 LEU A CA 1
ATOM 1538 C C . LEU A 1 190 ? -12.620 -1.697 33.925 1.00 95.56 190 LEU A C 1
ATOM 1540 O O . LEU A 1 190 ? -13.202 -2.400 34.743 1.00 95.56 190 LEU A O 1
ATOM 1544 N N . ARG A 1 191 ? -11.285 -1.639 33.866 1.00 95.31 191 ARG A N 1
ATOM 1545 C CA . ARG A 1 191 ? -10.397 -2.349 34.801 1.00 95.31 191 ARG A CA 1
ATOM 1546 C C . ARG A 1 191 ? -10.704 -1.981 36.256 1.00 95.31 191 ARG A C 1
ATOM 1548 O O . ARG A 1 191 ? -10.834 -2.866 37.103 1.00 95.31 191 ARG A O 1
ATOM 1555 N N . GLY A 1 192 ? -10.822 -0.685 36.548 1.00 95.88 192 GLY A N 1
ATOM 1556 C CA . GLY A 1 192 ? -11.157 -0.184 37.883 1.00 95.88 192 GLY A CA 1
ATOM 1557 C C . GLY A 1 192 ? -12.571 -0.573 38.317 1.00 95.88 192 GLY A C 1
ATOM 1558 O O . GLY A 1 192 ? -12.747 -1.172 39.376 1.00 95.88 192 GLY A O 1
ATOM 1559 N N . ALA A 1 193 ? -13.560 -0.309 37.464 1.00 94.50 193 ALA A N 1
ATOM 1560 C CA . ALA A 1 193 ? -14.965 -0.623 37.703 1.00 94.50 193 ALA A CA 1
ATOM 1561 C C . ALA A 1 193 ? -15.198 -2.124 37.912 1.00 94.50 193 ALA A C 1
ATOM 1563 O O . ALA A 1 193 ? -15.947 -2.510 38.806 1.00 94.50 193 ALA A O 1
ATOM 1564 N N . ARG A 1 194 ? -14.496 -2.977 37.156 1.00 93.62 194 ARG A N 1
ATOM 1565 C CA . ARG A 1 194 ? -14.494 -4.434 37.320 1.00 93.62 194 ARG A CA 1
ATOM 1566 C C . ARG A 1 194 ? -14.000 -4.826 38.709 1.00 93.62 194 ARG A C 1
ATOM 1568 O O . ARG A 1 194 ? -14.654 -5.613 39.383 1.00 93.62 194 ARG A O 1
ATOM 1575 N N . ARG A 1 195 ? -12.878 -4.265 39.169 1.00 92.44 195 ARG A N 1
ATOM 1576 C CA . ARG A 1 195 ? -12.352 -4.533 40.518 1.00 92.44 195 ARG A CA 1
ATOM 1577 C C . ARG A 1 195 ? -13.363 -4.147 41.602 1.00 92.44 195 ARG A C 1
ATOM 1579 O O . ARG A 1 195 ? -13.579 -4.925 42.525 1.00 92.44 195 ARG A O 1
ATOM 1586 N N . THR A 1 196 ? -13.996 -2.982 41.477 1.00 92.44 196 THR A N 1
ATOM 1587 C CA . THR A 1 196 ? -15.067 -2.549 42.389 1.00 92.44 196 THR A CA 1
ATOM 1588 C C . THR A 1 196 ? -16.262 -3.500 42.332 1.00 92.44 196 THR A C 1
ATOM 1590 O O . THR A 1 196 ? -16.752 -3.926 43.374 1.00 92.44 196 THR A O 1
ATOM 1593 N N . TYR A 1 197 ? -16.683 -3.897 41.127 1.00 92.06 197 TYR A N 1
ATOM 1594 C CA . TYR A 1 197 ? -17.779 -4.838 40.912 1.00 92.06 197 TYR A CA 1
ATOM 1595 C C . TYR A 1 197 ? -17.557 -6.164 41.653 1.00 92.06 197 TYR A C 1
ATOM 1597 O O . TYR A 1 197 ? -18.411 -6.581 42.431 1.00 92.06 197 TYR A O 1
ATOM 1605 N N . PHE A 1 198 ? -16.384 -6.779 41.486 1.00 87.75 198 PHE A N 1
ATOM 1606 C CA . PHE A 1 198 ? -16.054 -8.041 42.154 1.00 87.75 198 PHE A CA 1
ATOM 1607 C C . PHE A 1 198 ? -15.993 -7.936 43.676 1.00 87.75 198 PHE A C 1
ATOM 1609 O O . PHE A 1 198 ? -16.372 -8.881 44.359 1.00 87.75 198 PHE A O 1
ATOM 1616 N N . ASN A 1 199 ? -15.535 -6.803 44.208 1.00 89.88 199 ASN A N 1
ATOM 1617 C CA . ASN A 1 199 ? -15.383 -6.636 45.650 1.00 89.88 199 ASN A CA 1
ATOM 1618 C C . ASN A 1 199 ? -16.707 -6.324 46.362 1.00 89.88 199 ASN A C 1
ATOM 1620 O O . ASN A 1 199 ? -16.917 -6.769 47.485 1.00 89.88 199 ASN A O 1
ATOM 1624 N N . GLU A 1 200 ? -17.583 -5.529 45.745 1.00 89.69 200 GLU A N 1
ATOM 1625 C CA . GLU A 1 200 ? -18.770 -4.969 46.413 1.00 89.69 200 GLU A CA 1
ATOM 1626 C C . GLU A 1 200 ? -20.087 -5.631 45.969 1.00 89.69 200 GLU A C 1
ATOM 1628 O O . GLU A 1 200 ? -21.080 -5.635 46.705 1.00 89.69 200 GLU A O 1
ATOM 1633 N N . TYR A 1 201 ? -20.110 -6.222 44.773 1.00 85.75 201 TYR A N 1
ATOM 1634 C CA . TYR A 1 201 ? -21.333 -6.662 44.098 1.00 85.75 201 TYR A CA 1
ATOM 1635 C C . TYR A 1 201 ? -21.309 -8.153 43.754 1.00 85.75 201 TYR A C 1
ATOM 1637 O O . TYR A 1 201 ? -21.903 -8.579 42.762 1.00 85.75 201 TYR A O 1
ATOM 1645 N N . GLU A 1 202 ? -20.674 -8.968 44.596 1.00 78.69 202 GLU A N 1
ATOM 1646 C CA . GLU A 1 202 ? -20.667 -10.422 44.435 1.00 78.69 202 GLU A CA 1
ATOM 1647 C C . GLU A 1 202 ? -22.106 -10.973 44.308 1.00 78.69 202 GLU A C 1
ATOM 1649 O O . GLU A 1 202 ? -23.035 -10.508 44.987 1.00 78.69 202 GLU A O 1
ATOM 1654 N N . GLN A 1 203 ? -22.293 -11.941 43.400 1.00 85.62 203 GLN A N 1
ATOM 1655 C CA . GLN A 1 203 ? -23.580 -12.586 43.081 1.00 85.62 203 GLN A CA 1
ATOM 1656 C C . GLN A 1 203 ? -24.688 -11.629 42.602 1.00 85.62 203 GLN A C 1
ATOM 1658 O O . GLN A 1 203 ? -25.877 -11.861 42.846 1.00 85.62 203 GLN A O 1
ATOM 1663 N N . THR A 1 204 ? -24.319 -10.533 41.944 1.00 91.94 204 THR A N 1
ATOM 1664 C CA . THR A 1 204 ? -25.279 -9.633 41.292 1.00 91.94 204 THR A CA 1
ATOM 1665 C C . THR A 1 204 ? -25.314 -9.860 39.785 1.00 91.94 204 THR A C 1
ATOM 1667 O O . THR A 1 204 ? -24.434 -10.503 39.225 1.00 91.94 204 THR A O 1
ATOM 1670 N N . ILE A 1 205 ? -26.345 -9.333 39.132 1.00 93.06 205 ILE A N 1
ATOM 1671 C CA . ILE A 1 205 ? -26.510 -9.354 37.678 1.00 93.06 205 ILE A CA 1
ATOM 1672 C C . ILE A 1 205 ? -26.531 -7.910 37.179 1.00 93.06 205 ILE A C 1
ATOM 1674 O O . ILE A 1 205 ? -27.145 -7.037 37.804 1.00 93.06 205 ILE A O 1
ATOM 1678 N N . LEU A 1 206 ? -25.858 -7.654 36.061 1.00 94.94 206 LEU A N 1
ATOM 1679 C CA . LEU A 1 206 ? -25.847 -6.357 35.397 1.00 94.94 206 LEU A CA 1
ATOM 1680 C C . LEU A 1 206 ? -26.916 -6.331 34.307 1.00 94.94 206 LEU A C 1
ATOM 1682 O O . LEU A 1 206 ? -26.899 -7.150 33.393 1.00 94.94 206 LEU A O 1
ATOM 1686 N N . ARG A 1 207 ? -27.824 -5.355 34.369 1.00 95.38 207 ARG A N 1
ATOM 1687 C CA . ARG A 1 207 ? -28.797 -5.098 33.299 1.00 95.38 207 ARG A CA 1
ATOM 1688 C C . ARG A 1 207 ? -28.480 -3.767 32.622 1.00 95.38 207 ARG A C 1
ATOM 1690 O O . ARG A 1 207 ? -28.545 -2.732 33.292 1.00 95.38 207 ARG A O 1
ATOM 1697 N N . PRO A 1 208 ? -28.106 -3.755 31.334 1.00 95.62 208 PRO A N 1
ATOM 1698 C CA . PRO A 1 208 ? -27.780 -2.523 30.631 1.00 95.62 208 PRO A CA 1
ATOM 1699 C C . PRO A 1 208 ? -29.040 -1.680 30.441 1.00 95.62 208 PRO A C 1
ATOM 1701 O O . PRO A 1 208 ? -30.077 -2.180 30.012 1.00 95.62 208 PRO A O 1
ATOM 1704 N N . LYS A 1 209 ? -28.950 -0.380 30.726 1.00 95.31 209 LYS A N 1
ATOM 1705 C CA . LYS A 1 209 ? -30.062 0.551 30.476 1.00 95.31 209 LYS A CA 1
ATOM 1706 C C . LYS A 1 209 ? -30.257 0.864 28.999 1.00 95.31 209 LYS A C 1
ATOM 1708 O O . LYS A 1 209 ? -31.373 1.143 28.578 1.00 95.31 209 LYS A O 1
ATOM 1713 N N . TYR A 1 210 ? -29.169 0.818 28.235 1.00 95.94 210 TYR A N 1
ATOM 1714 C CA . TYR A 1 210 ? -29.143 1.091 26.801 1.00 95.94 210 TYR A CA 1
ATOM 1715 C C . TYR A 1 210 ? -28.522 -0.109 26.077 1.00 95.94 210 TYR A C 1
ATOM 1717 O O . TYR A 1 210 ? -27.370 -0.052 25.641 1.00 95.94 210 TYR A O 1
ATOM 1725 N N . PRO A 1 211 ? -29.247 -1.235 26.000 1.00 95.69 211 PRO A N 1
ATOM 1726 C CA . PRO A 1 211 ? -28.683 -2.500 25.548 1.00 95.69 211 PRO A CA 1
ATOM 1727 C C . PRO A 1 211 ? -28.229 -2.455 24.082 1.00 95.69 211 PRO A C 1
ATOM 1729 O O . PRO A 1 211 ? -27.160 -2.962 23.770 1.00 95.69 211 PRO A O 1
ATOM 1732 N N . HIS A 1 212 ? -28.968 -1.788 23.188 1.00 95.75 212 HIS A N 1
ATOM 1733 C CA . HIS A 1 212 ? -28.571 -1.661 21.778 1.00 95.75 212 HIS A CA 1
ATOM 1734 C C . HIS A 1 212 ? -27.302 -0.824 21.579 1.00 95.75 212 HIS A C 1
ATOM 1736 O O . HIS A 1 212 ? -26.483 -1.135 20.716 1.00 95.75 212 HIS A O 1
ATOM 1742 N N . ASP A 1 213 ? -27.124 0.232 22.370 1.00 96.19 213 ASP A N 1
ATOM 1743 C CA . ASP A 1 213 ? -25.935 1.078 22.277 1.00 96.19 213 ASP A CA 1
ATOM 1744 C C . ASP A 1 213 ? -24.707 0.347 22.828 1.00 96.19 213 ASP A C 1
ATOM 1746 O O . ASP A 1 213 ? -23.633 0.399 22.230 1.00 96.19 213 ASP A O 1
ATOM 1750 N N . LEU A 1 214 ? -24.880 -0.405 23.922 1.00 95.94 214 LEU A N 1
ATOM 1751 C CA . LEU A 1 214 ? -23.830 -1.264 24.463 1.00 95.94 214 LEU A CA 1
ATOM 1752 C C . LEU A 1 214 ? -23.446 -2.361 23.466 1.00 95.94 214 LEU A C 1
ATOM 1754 O O . LEU A 1 214 ? -22.261 -2.558 23.211 1.00 95.94 214 LEU A O 1
ATOM 1758 N N . ALA A 1 215 ? -24.435 -3.013 22.853 1.00 94.62 215 ALA A N 1
ATOM 1759 C CA . ALA A 1 215 ? -24.241 -3.996 21.792 1.00 94.62 215 ALA A CA 1
ATOM 1760 C C . ALA A 1 215 ? -23.370 -3.451 20.647 1.00 94.62 215 ALA A C 1
ATOM 1762 O O . ALA A 1 215 ? -22.376 -4.067 20.276 1.00 94.62 215 ALA A O 1
ATOM 1763 N N . ARG A 1 216 ? -23.656 -2.235 20.162 1.00 95.62 216 ARG A N 1
ATOM 1764 C CA . ARG A 1 216 ? -22.851 -1.583 19.112 1.00 95.62 216 ARG A CA 1
ATOM 1765 C C . ARG A 1 216 ? -21.399 -1.342 19.521 1.00 95.62 216 ARG A C 1
ATOM 1767 O O . ARG A 1 216 ? -20.512 -1.413 18.671 1.00 95.62 216 ARG A O 1
ATOM 1774 N N . ILE A 1 217 ? -21.148 -1.025 20.792 1.00 96.19 217 ILE A N 1
ATOM 1775 C CA . ILE A 1 217 ? -19.779 -0.897 21.306 1.00 96.19 217 ILE A CA 1
ATOM 1776 C C . ILE A 1 217 ? -19.098 -2.271 21.307 1.00 96.19 217 ILE A C 1
ATOM 1778 O O . ILE A 1 217 ? -17.979 -2.374 20.804 1.00 96.19 217 ILE A O 1
ATOM 1782 N N . PHE A 1 218 ? -19.770 -3.309 21.816 1.00 95.06 218 PHE A N 1
ATOM 1783 C CA . PHE A 1 218 ? -19.269 -4.688 21.831 1.00 95.06 218 PHE A CA 1
ATOM 1784 C C . PHE A 1 218 ? -18.888 -5.180 20.436 1.00 95.06 218 PHE A C 1
ATOM 1786 O O . PHE A 1 218 ? -17.753 -5.618 20.253 1.00 95.06 218 PHE A O 1
ATOM 1793 N N . ASP A 1 219 ? -19.769 -5.007 19.452 1.00 93.94 219 ASP A N 1
ATOM 1794 C CA . ASP A 1 219 ? -19.482 -5.335 18.054 1.00 93.94 219 ASP A CA 1
ATOM 1795 C C . ASP A 1 219 ? -18.269 -4.577 17.532 1.00 93.94 219 ASP A C 1
ATOM 1797 O O . ASP A 1 219 ? -17.354 -5.174 16.975 1.00 93.94 219 ASP A O 1
ATOM 1801 N N . SER A 1 220 ? -18.211 -3.262 17.759 1.00 95.50 220 SER A N 1
ATOM 1802 C CA . SER A 1 220 ? -17.104 -2.461 17.234 1.00 95.50 220 SER A CA 1
ATOM 1803 C C . SER A 1 220 ? -15.749 -2.869 17.800 1.00 95.50 220 SER A C 1
ATOM 1805 O O . SER A 1 220 ? -14.770 -2.927 17.060 1.00 95.50 220 SER A O 1
ATOM 1807 N N . VAL A 1 221 ? -15.693 -3.189 19.096 1.00 95.00 221 VAL A N 1
ATOM 1808 C CA . VAL A 1 221 ? -14.468 -3.651 19.749 1.00 95.00 221 VAL A CA 1
ATOM 1809 C C . VAL A 1 221 ? -14.124 -5.054 19.268 1.00 95.00 221 VAL A C 1
ATOM 1811 O O . VAL A 1 221 ? -12.975 -5.300 18.924 1.00 95.00 221 VAL A O 1
ATOM 1814 N N . LYS A 1 222 ? -15.099 -5.962 19.169 1.00 92.56 222 LYS A N 1
ATOM 1815 C CA . LYS A 1 222 ? -14.882 -7.319 18.658 1.00 92.56 222 LYS A CA 1
ATOM 1816 C C . LYS A 1 222 ? -14.345 -7.307 17.231 1.00 92.56 222 LYS A C 1
ATOM 1818 O O . LYS A 1 222 ? -13.281 -7.867 16.976 1.00 92.56 222 LYS A O 1
ATOM 1823 N N . ASP A 1 223 ? -15.049 -6.646 16.323 1.00 92.12 223 ASP A N 1
ATOM 1824 C CA . ASP A 1 223 ? -14.718 -6.624 14.902 1.00 92.12 223 ASP A CA 1
ATOM 1825 C C . ASP A 1 223 ? -13.375 -5.944 14.652 1.00 92.12 223 ASP A C 1
ATOM 1827 O O . ASP A 1 223 ? -12.538 -6.491 13.929 1.00 92.12 223 ASP A O 1
ATOM 1831 N N . SER A 1 224 ? -13.127 -4.786 15.278 1.00 94.25 224 SER A N 1
ATOM 1832 C CA . SER A 1 224 ? -11.836 -4.111 15.150 1.00 94.25 224 SER A CA 1
ATOM 1833 C C . SER A 1 224 ? -10.715 -4.959 15.739 1.00 94.25 224 SER A C 1
ATOM 1835 O O . SER A 1 224 ? -9.721 -5.178 15.055 1.00 94.25 224 SER A O 1
ATOM 1837 N N . THR A 1 225 ? -10.852 -5.503 16.950 1.00 92.00 225 THR A N 1
ATOM 1838 C CA . THR A 1 225 ? -9.776 -6.300 17.558 1.00 92.00 225 THR A CA 1
ATOM 1839 C C . THR A 1 225 ? -9.479 -7.562 16.749 1.00 92.00 225 THR A C 1
ATOM 1841 O O . THR A 1 225 ? -8.316 -7.827 16.455 1.00 92.00 225 THR A O 1
ATOM 1844 N N . LEU A 1 226 ? -10.498 -8.305 16.302 1.00 89.44 226 LEU A N 1
ATOM 1845 C CA . LEU A 1 226 ? -10.305 -9.510 15.483 1.00 89.44 226 LEU A CA 1
ATOM 1846 C C . LEU A 1 226 ? -9.738 -9.197 14.095 1.00 89.44 226 LEU A C 1
ATOM 1848 O O . LEU A 1 226 ? -8.973 -9.991 13.546 1.00 89.44 226 LEU A O 1
ATOM 1852 N N . ARG A 1 227 ? -10.098 -8.055 13.501 1.00 90.81 227 ARG A N 1
ATOM 1853 C CA . ARG A 1 227 ? -9.530 -7.618 12.222 1.00 90.81 227 ARG A CA 1
ATOM 1854 C C . ARG A 1 227 ? -8.072 -7.197 12.377 1.00 90.81 227 ARG A C 1
ATOM 1856 O O . ARG A 1 227 ? -7.251 -7.579 11.549 1.00 90.81 227 ARG A O 1
ATOM 1863 N N . LEU A 1 228 ? -7.749 -6.446 13.428 1.00 92.00 228 LEU A N 1
ATOM 1864 C CA . LEU A 1 228 ? -6.393 -5.968 13.699 1.00 92.00 228 LEU A CA 1
ATOM 1865 C C . LEU A 1 228 ? -5.462 -7.082 14.180 1.00 92.00 228 LEU A C 1
ATOM 1867 O O . LEU A 1 228 ? -4.275 -7.039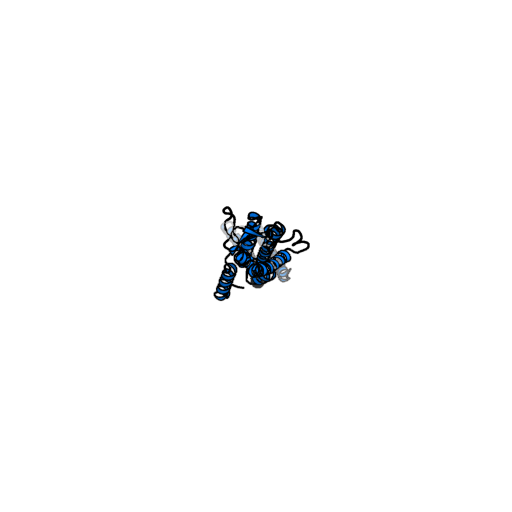 13.882 1.00 92.00 228 LEU A O 1
ATOM 1871 N N . ALA A 1 229 ? -5.992 -8.118 14.832 1.00 88.25 229 ALA A N 1
ATOM 1872 C CA . ALA A 1 229 ? -5.233 -9.313 15.195 1.00 88.25 229 ALA A CA 1
ATOM 1873 C C . ALA A 1 229 ? -4.702 -10.093 13.978 1.00 88.25 229 ALA A C 1
ATOM 1875 O O . ALA A 1 229 ? -3.786 -10.889 14.136 1.00 88.25 229 ALA A O 1
ATOM 1876 N N . LYS A 1 230 ? -5.252 -9.864 12.775 1.00 89.44 230 LYS A N 1
ATOM 1877 C CA . LYS A 1 230 ? -4.775 -10.476 11.523 1.00 89.44 230 LYS A CA 1
ATOM 1878 C C . LYS A 1 230 ? -3.622 -9.707 10.874 1.00 89.44 230 LYS A C 1
ATOM 1880 O O . LYS A 1 230 ? -3.034 -10.227 9.926 1.00 89.44 230 LYS A O 1
ATOM 1885 N N . LEU A 1 231 ? -3.335 -8.483 11.325 1.00 90.69 231 LEU A N 1
ATOM 1886 C CA . LEU A 1 231 ? -2.228 -7.677 10.806 1.00 90.69 231 LEU A CA 1
ATOM 1887 C C . LEU A 1 231 ? -0.867 -8.274 11.209 1.00 90.69 231 LEU A C 1
ATOM 1889 O O . LEU A 1 231 ? -0.809 -9.045 12.171 1.00 90.69 231 LEU A O 1
ATOM 1893 N N . PRO A 1 232 ? 0.226 -7.905 10.508 1.00 90.44 232 PRO A N 1
ATOM 1894 C CA . PRO A 1 232 ? 1.573 -8.351 10.855 1.00 90.44 232 PRO A CA 1
ATOM 1895 C C . PRO A 1 232 ? 1.948 -8.054 12.315 1.00 90.44 232 PRO A C 1
ATOM 1897 O O . PRO A 1 232 ? 1.455 -7.096 12.913 1.00 90.44 232 PRO A O 1
ATOM 1900 N N . GLU A 1 233 ? 2.874 -8.841 12.868 1.00 86.19 233 GLU A N 1
ATOM 1901 C CA . GLU A 1 233 ? 3.277 -8.807 14.286 1.00 86.19 233 GLU A CA 1
ATOM 1902 C C . GLU A 1 233 ? 3.690 -7.409 14.786 1.00 86.19 233 GLU A C 1
ATOM 1904 O O . GLU A 1 233 ? 3.412 -7.042 15.930 1.00 86.19 233 GLU A O 1
ATOM 1909 N N . GLU A 1 234 ? 4.275 -6.577 13.920 1.00 87.56 234 GLU A N 1
ATOM 1910 C CA . GLU A 1 234 ? 4.643 -5.192 14.246 1.00 87.56 234 GLU A CA 1
ATOM 1911 C C . GLU A 1 234 ? 3.448 -4.333 14.720 1.00 87.56 234 GLU A C 1
ATOM 1913 O O . GLU A 1 234 ? 3.615 -3.403 15.515 1.00 87.56 234 GLU A O 1
ATOM 1918 N N . TYR A 1 235 ? 2.221 -4.675 14.310 1.00 91.12 235 TYR A N 1
ATOM 1919 C CA . TYR A 1 235 ? 0.995 -3.988 14.723 1.00 91.12 235 TYR A CA 1
ATOM 1920 C C . TYR A 1 235 ? 0.457 -4.466 16.071 1.00 91.12 235 TYR A C 1
ATOM 1922 O O . TYR A 1 235 ? -0.327 -3.752 16.700 1.00 91.12 235 TYR A O 1
ATOM 1930 N N . TRP A 1 236 ? 0.889 -5.623 16.575 1.00 87.19 236 TRP A N 1
ATOM 1931 C CA . TRP A 1 236 ? 0.415 -6.138 17.862 1.00 87.19 236 TRP A CA 1
ATOM 1932 C C . TRP A 1 236 ? 0.885 -5.262 19.023 1.00 87.19 236 TRP A C 1
ATOM 1934 O O . TRP A 1 236 ? 0.126 -4.994 19.958 1.00 87.19 236 TRP A O 1
ATOM 1944 N N . LEU A 1 237 ? 2.111 -4.733 18.942 1.00 87.19 237 LEU A N 1
ATOM 1945 C CA . LEU A 1 237 ? 2.602 -3.762 19.918 1.00 87.19 237 LEU A CA 1
ATOM 1946 C C . LEU A 1 237 ? 1.754 -2.483 19.894 1.00 87.19 237 LEU A C 1
ATOM 1948 O O . LEU A 1 237 ? 1.392 -1.974 20.953 1.00 87.19 237 LEU A O 1
ATOM 1952 N N . ARG A 1 238 ? 1.376 -1.993 18.704 1.00 91.25 238 ARG A N 1
ATOM 1953 C CA . ARG A 1 238 ? 0.489 -0.824 18.564 1.00 91.25 238 ARG A CA 1
ATOM 1954 C C . ARG A 1 238 ? -0.895 -1.087 19.150 1.00 91.25 238 ARG A C 1
ATOM 1956 O O . ARG A 1 238 ? -1.428 -0.222 19.841 1.00 91.25 238 ARG A O 1
ATOM 1963 N N . LEU A 1 239 ? -1.453 -2.277 18.929 1.00 89.56 239 LEU A N 1
ATOM 1964 C CA . LEU A 1 239 ? -2.739 -2.694 19.493 1.00 89.56 239 LEU A CA 1
ATOM 1965 C C . LEU A 1 239 ? -2.709 -2.698 21.030 1.00 89.56 239 LEU A C 1
ATOM 1967 O O . LEU A 1 239 ? -3.647 -2.218 21.671 1.00 89.56 239 LEU A O 1
ATOM 1971 N N . ARG A 1 240 ? -1.605 -3.179 21.618 1.00 88.06 240 ARG A N 1
ATOM 1972 C CA . ARG A 1 240 ? -1.376 -3.165 23.069 1.00 88.06 240 ARG A CA 1
ATOM 1973 C C . ARG A 1 240 ? -1.187 -1.751 23.613 1.00 88.06 240 ARG A C 1
ATOM 1975 O O . ARG A 1 240 ? -1.758 -1.426 24.644 1.00 88.06 240 ARG A O 1
ATOM 1982 N N . ILE A 1 241 ? -0.432 -0.899 22.917 1.00 89.12 241 ILE A N 1
ATOM 1983 C CA . ILE A 1 241 ? -0.248 0.514 23.295 1.00 89.12 241 ILE A CA 1
ATOM 1984 C C . ILE A 1 241 ? -1.583 1.271 23.257 1.00 89.12 241 ILE A C 1
ATOM 1986 O O . ILE A 1 241 ? -1.835 2.112 24.116 1.00 89.12 241 ILE A O 1
ATOM 1990 N N . ALA A 1 242 ? -2.454 0.960 22.295 1.00 91.12 242 ALA A N 1
ATOM 1991 C CA . ALA A 1 242 ? -3.807 1.506 22.238 1.00 91.12 242 ALA A CA 1
ATOM 1992 C C . ALA A 1 242 ? -4.743 0.935 23.324 1.00 91.12 242 ALA A C 1
ATOM 1994 O O . ALA A 1 242 ? -5.857 1.433 23.472 1.00 91.12 242 ALA A O 1
ATOM 1995 N N . GLU A 1 243 ? -4.309 -0.089 24.071 1.00 93.56 243 GLU A N 1
ATOM 1996 C CA . GLU A 1 243 ? -5.095 -0.851 25.053 1.00 93.56 243 GLU A CA 1
ATOM 1997 C C . GLU A 1 243 ? -6.391 -1.452 24.468 1.00 93.56 243 GLU A C 1
ATOM 1999 O O . GLU A 1 243 ? -7.356 -1.700 25.189 1.00 93.56 243 GLU A O 1
ATOM 2004 N N . LEU A 1 244 ? -6.438 -1.700 23.154 1.00 92.69 244 LEU A N 1
ATOM 2005 C CA . LEU A 1 244 ? -7.637 -2.246 22.507 1.00 92.69 244 LEU A CA 1
ATOM 2006 C C . LEU A 1 244 ? -7.822 -3.743 22.815 1.00 92.69 244 LEU A C 1
ATOM 2008 O O . LEU A 1 244 ? -8.949 -4.195 23.009 1.00 92.69 244 LEU A O 1
ATOM 2012 N N . ASP A 1 245 ? -6.724 -4.492 22.932 1.00 91.19 245 ASP A N 1
ATOM 2013 C CA . ASP A 1 245 ? -6.750 -5.877 23.426 1.00 91.19 245 ASP A CA 1
ATOM 2014 C C . ASP A 1 245 ? -7.221 -5.943 24.891 1.00 91.19 245 ASP A C 1
ATOM 2016 O O . ASP A 1 245 ? -8.148 -6.679 25.227 1.00 91.19 245 ASP A O 1
ATOM 2020 N N . ASP A 1 246 ? -6.672 -5.078 25.749 1.00 91.88 246 ASP A N 1
ATOM 2021 C CA . ASP A 1 246 ? -7.101 -4.944 27.146 1.00 91.88 246 ASP A CA 1
ATOM 2022 C C . ASP A 1 246 ? -8.596 -4.604 27.245 1.00 91.88 246 ASP A C 1
ATOM 2024 O O . ASP A 1 246 ? -9.323 -5.194 28.048 1.00 91.88 246 ASP A O 1
ATOM 2028 N N . LEU A 1 247 ? -9.077 -3.669 26.416 1.00 94.56 247 LEU A N 1
ATOM 2029 C CA . LEU A 1 247 ? -10.490 -3.307 26.349 1.00 94.56 247 LEU A CA 1
ATOM 2030 C C . LEU A 1 247 ? -11.356 -4.515 25.975 1.00 94.56 247 LEU A C 1
ATOM 2032 O O . LEU A 1 247 ? -12.334 -4.791 26.672 1.00 94.56 247 LEU A O 1
ATOM 2036 N N . TYR A 1 248 ? -10.983 -5.243 24.919 1.00 93.81 248 TYR A N 1
ATOM 2037 C CA . TYR A 1 248 ? -11.669 -6.463 24.493 1.00 93.81 248 TYR A CA 1
ATOM 2038 C C . TYR A 1 248 ? -11.740 -7.486 25.632 1.00 93.81 248 TYR A C 1
ATOM 2040 O O . TYR A 1 248 ? -12.813 -8.005 25.941 1.00 93.81 248 TYR A O 1
ATOM 2048 N N . HIS A 1 249 ? -10.618 -7.722 26.313 1.00 91.62 249 HIS A N 1
ATOM 2049 C CA . HIS A 1 249 ? -10.530 -8.649 27.435 1.00 91.62 249 HIS A CA 1
ATOM 2050 C C . HIS A 1 249 ? -11.430 -8.230 28.610 1.00 91.62 249 HIS A C 1
ATOM 2052 O O . HIS A 1 249 ? -12.190 -9.044 29.142 1.00 91.62 249 HIS A O 1
ATOM 2058 N N . TYR A 1 250 ? -11.418 -6.951 29.002 1.00 93.25 250 TYR A N 1
ATOM 2059 C CA . TYR A 1 250 ? -12.305 -6.475 30.065 1.00 93.25 250 TYR A CA 1
ATOM 2060 C C . TYR A 1 250 ? -13.775 -6.581 29.676 1.00 93.25 250 TYR A C 1
ATOM 2062 O O . TYR A 1 250 ? -14.579 -7.015 30.501 1.00 93.25 250 TYR A O 1
ATOM 2070 N N . MET A 1 251 ? -14.125 -6.263 28.432 1.00 94.12 251 MET A N 1
ATOM 2071 C CA . MET A 1 251 ? -15.491 -6.407 27.929 1.00 94.12 251 MET A CA 1
ATOM 2072 C C . MET A 1 251 ? -15.955 -7.860 27.941 1.00 94.12 251 MET A C 1
ATOM 2074 O O . MET A 1 251 ? -17.039 -8.127 28.454 1.00 94.12 251 MET A O 1
ATOM 2078 N N . ALA A 1 252 ? -15.113 -8.793 27.492 1.00 91.81 252 ALA A N 1
ATOM 2079 C CA . ALA A 1 252 ? -15.398 -10.224 27.549 1.00 91.81 252 ALA A CA 1
ATOM 2080 C C . ALA A 1 252 ? -15.643 -10.705 28.986 1.00 91.81 252 ALA A C 1
ATOM 2082 O O . ALA A 1 252 ? -16.580 -11.458 29.247 1.00 91.81 252 ALA A O 1
ATOM 2083 N N . SER A 1 253 ? -14.846 -10.216 29.941 1.00 90.88 253 SER A N 1
ATOM 2084 C CA . SER A 1 253 ? -15.020 -10.565 31.353 1.00 90.88 253 SER A CA 1
ATOM 2085 C C . SER A 1 253 ? -16.317 -10.007 31.954 1.00 90.88 253 SER A C 1
ATOM 2087 O O . SER A 1 253 ? -16.945 -10.673 32.771 1.00 90.88 253 SER A O 1
ATOM 2089 N N . ILE A 1 254 ? -16.740 -8.801 31.557 1.00 91.50 254 ILE A N 1
ATOM 2090 C CA . ILE A 1 254 ? -17.967 -8.166 32.065 1.00 91.50 254 ILE A CA 1
ATOM 2091 C C . ILE A 1 254 ? -19.207 -8.804 31.429 1.00 91.50 254 ILE A C 1
ATOM 2093 O O . ILE A 1 254 ? -20.223 -8.950 32.106 1.00 91.50 254 ILE A O 1
ATOM 2097 N N . GLU A 1 255 ? -19.120 -9.226 30.162 1.00 92.12 255 GLU A N 1
ATOM 2098 C CA . GLU A 1 255 ? -20.221 -9.848 29.413 1.00 92.12 255 GLU A CA 1
ATOM 2099 C C . GLU A 1 255 ? -20.856 -11.027 30.151 1.00 92.12 255 GLU A C 1
ATOM 2101 O O . GLU A 1 255 ? -22.071 -11.195 30.123 1.00 92.12 255 GLU A O 1
ATOM 2106 N N . GLN A 1 256 ? -20.046 -11.803 30.872 1.00 90.44 256 GLN A N 1
ATOM 2107 C CA . GLN A 1 256 ? -20.489 -12.973 31.633 1.00 90.44 256 GLN A CA 1
ATOM 2108 C C . GLN A 1 256 ? -21.485 -12.635 32.753 1.00 90.44 256 GLN A C 1
ATOM 2110 O O . GLN A 1 256 ? -22.234 -13.506 33.191 1.00 90.44 256 GLN A O 1
ATOM 2115 N N . TYR A 1 257 ? -21.504 -11.381 33.210 1.00 91.94 257 TYR A N 1
ATOM 2116 C CA . TYR A 1 257 ? -22.394 -10.888 34.263 1.00 91.94 257 TYR A CA 1
ATOM 2117 C C . TYR A 1 257 ? -23.561 -10.062 33.715 1.00 91.94 257 TYR A C 1
ATOM 2119 O O . TYR A 1 257 ? -24.406 -9.606 34.491 1.00 91.94 257 TYR A O 1
ATOM 2127 N N . ILE A 1 258 ? -23.603 -9.841 32.398 1.00 93.88 258 ILE A N 1
ATOM 2128 C CA . ILE A 1 258 ? -24.647 -9.063 31.743 1.00 93.88 258 ILE A CA 1
ATOM 2129 C C . ILE A 1 258 ? -25.826 -9.973 31.394 1.00 93.88 258 ILE A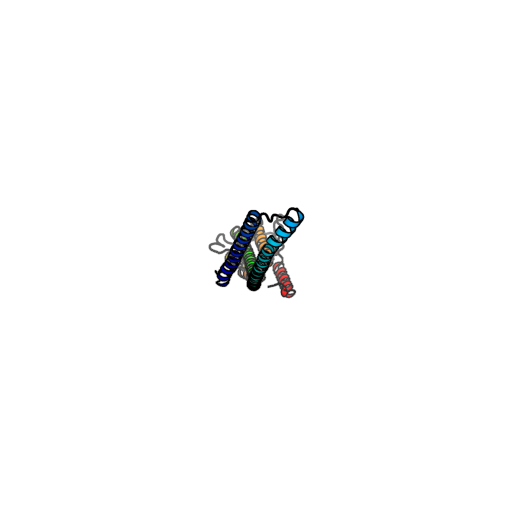 C 1
ATOM 2131 O O . ILE A 1 258 ? -25.697 -10.942 30.649 1.00 93.88 258 ILE A O 1
ATOM 2135 N N . GLU A 1 259 ? -27.008 -9.615 31.887 1.00 94.56 259 GLU A N 1
ATOM 2136 C CA . GLU A 1 259 ? -28.270 -10.183 31.422 1.00 94.56 259 GLU A CA 1
ATOM 2137 C C . GLU A 1 259 ? -28.791 -9.337 30.261 1.00 94.56 259 GLU A C 1
ATOM 2139 O O . GLU A 1 259 ? -29.337 -8.243 30.443 1.00 94.56 259 GLU A O 1
ATOM 2144 N N . TRP A 1 260 ? -28.568 -9.841 29.049 1.00 93.12 260 TRP A N 1
ATOM 2145 C CA . TRP A 1 260 ? -29.037 -9.214 27.822 1.00 93.12 260 TRP A CA 1
ATOM 2146 C C . TRP A 1 260 ? -30.556 -9.369 27.663 1.00 93.12 260 TRP A C 1
ATOM 2148 O O . TRP A 1 260 ? -31.107 -10.418 28.009 1.00 93.12 260 TRP A O 1
ATOM 2158 N N . PRO A 1 261 ? -31.250 -8.359 27.107 1.00 92.44 261 PRO A N 1
ATOM 2159 C CA . PRO A 1 261 ? -32.628 -8.529 26.665 1.00 92.44 261 PRO A CA 1
ATOM 2160 C C . PRO A 1 261 ? -32.732 -9.648 25.627 1.00 92.44 261 PRO A C 1
ATOM 2162 O O . PRO A 1 261 ? -31.837 -9.819 24.805 1.00 92.44 261 PRO A O 1
ATOM 2165 N N . THR A 1 262 ? -33.860 -10.356 25.605 1.00 89.44 262 THR A N 1
ATOM 2166 C CA . THR A 1 262 ? -34.111 -11.499 24.705 1.00 89.44 262 THR A CA 1
ATOM 2167 C C . THR A 1 262 ? -33.982 -11.187 23.213 1.00 89.44 262 THR A C 1
ATOM 2169 O O . THR A 1 262 ? -33.823 -12.099 22.412 1.00 89.44 262 THR A O 1
ATOM 2172 N N . GLU A 1 263 ? -34.073 -9.915 22.833 1.00 91.31 263 GLU A N 1
ATOM 2173 C CA . GLU A 1 263 ? -33.988 -9.443 21.447 1.00 91.31 263 GLU A CA 1
ATOM 2174 C C . GLU A 1 263 ? -32.546 -9.278 20.944 1.00 91.31 263 GLU A C 1
ATOM 2176 O O . GLU A 1 263 ? -32.333 -9.084 19.749 1.00 91.31 263 GLU A O 1
ATOM 2181 N N . ILE A 1 264 ? -31.556 -9.316 21.840 1.00 89.31 264 ILE A N 1
ATOM 2182 C CA . ILE A 1 264 ? -30.151 -9.073 21.517 1.00 89.31 264 ILE A CA 1
ATOM 2183 C C . ILE A 1 264 ? -29.365 -10.342 21.808 1.00 89.31 264 ILE A C 1
ATOM 2185 O O . ILE A 1 264 ? -29.334 -10.830 22.939 1.00 89.31 264 ILE A O 1
ATOM 2189 N N . GLU A 1 265 ? -28.714 -10.873 20.777 1.00 84.94 265 GLU A N 1
ATOM 2190 C CA . GLU A 1 265 ? -27.842 -12.026 20.943 1.00 84.94 265 GLU A CA 1
ATOM 2191 C C . GLU A 1 265 ? -26.603 -11.649 21.770 1.00 84.94 265 GLU A C 1
ATOM 2193 O O . GLU A 1 265 ? -25.946 -10.649 21.472 1.00 84.94 265 GLU A O 1
ATOM 2198 N N . PRO A 1 266 ? -26.240 -12.446 22.791 1.00 80.56 266 PRO A N 1
ATOM 2199 C CA . PRO A 1 266 ? -24.967 -12.283 23.479 1.00 80.56 266 PRO A CA 1
ATOM 2200 C C . PRO A 1 266 ? -23.803 -12.475 22.499 1.00 80.56 266 PRO A C 1
ATOM 2202 O O . PRO A 1 266 ? -23.773 -13.450 21.742 1.00 80.56 266 PRO A O 1
ATOM 2205 N N . PHE A 1 267 ? -22.811 -11.594 22.560 1.00 78.19 267 PHE A N 1
ATOM 2206 C CA . PHE A 1 267 ? -21.636 -11.585 21.683 1.00 78.19 267 PHE A CA 1
ATOM 2207 C C . PHE A 1 267 ? -20.706 -12.778 21.918 1.00 78.19 267 PHE A C 1
ATOM 2209 O O . PHE A 1 267 ? -19.940 -13.138 21.012 1.00 78.19 267 PHE A O 1
ATOM 2216 N N . LYS A 1 268 ? -20.799 -13.388 23.112 1.00 76.12 268 LYS A N 1
ATOM 2217 C CA . LYS A 1 268 ? -20.008 -14.531 23.587 1.00 76.12 268 LYS A CA 1
ATOM 2218 C C . LYS A 1 268 ? -18.523 -14.313 23.317 1.00 76.12 268 LYS A C 1
ATOM 2220 O O . LYS A 1 268 ? -17.870 -15.182 22.736 1.00 76.12 268 LYS A O 1
ATOM 2225 N N . LEU A 1 269 ? -17.999 -13.152 23.707 1.00 75.75 269 LEU A N 1
ATOM 2226 C CA . LEU A 1 269 ? -16.585 -12.836 23.561 1.00 75.75 269 LEU A CA 1
ATOM 2227 C C . LEU A 1 269 ? -15.754 -13.884 24.313 1.00 75.75 269 LEU A C 1
ATOM 2229 O O . LEU A 1 269 ? -15.948 -14.121 25.507 1.00 75.75 269 LEU A O 1
ATOM 2233 N N . ARG A 1 270 ? -14.829 -14.545 23.611 1.00 72.94 270 ARG A N 1
ATOM 2234 C CA . ARG A 1 270 ? -13.957 -15.562 24.214 1.00 72.94 270 ARG A CA 1
ATOM 2235 C C . ARG A 1 270 ? -12.600 -14.960 24.541 1.00 72.94 270 ARG A 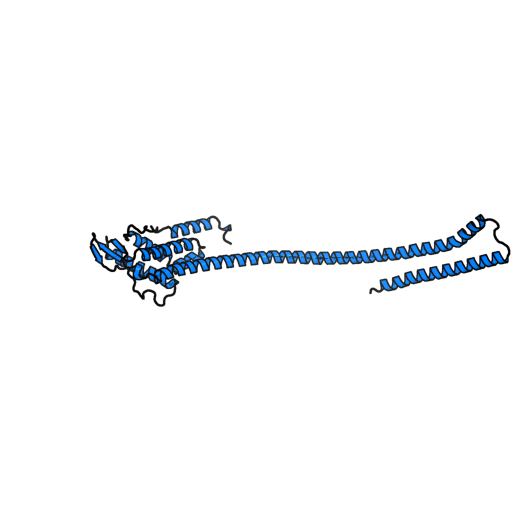C 1
ATOM 2237 O O . ARG A 1 270 ? -11.937 -14.404 23.667 1.00 72.94 270 ARG A O 1
ATOM 2244 N N . GLU A 1 271 ? -12.158 -15.172 25.778 1.00 60.16 271 GLU A N 1
ATOM 2245 C CA . GLU A 1 271 ? -10.911 -14.645 26.362 1.00 60.16 271 GLU A CA 1
ATOM 2246 C C . GLU A 1 271 ? -9.621 -15.139 25.660 1.00 60.16 271 GLU A C 1
ATOM 2248 O O . GLU A 1 271 ? -8.527 -14.710 26.001 1.00 60.16 271 GLU A O 1
ATOM 2253 N N . GLY A 1 272 ? -9.733 -15.991 24.634 1.00 62.78 272 GLY A N 1
ATOM 2254 C CA . GLY A 1 272 ? -8.614 -16.504 23.838 1.00 62.78 272 GLY A CA 1
ATOM 2255 C C . GLY A 1 272 ? -8.794 -16.406 22.323 1.00 62.78 272 GLY A C 1
ATOM 2256 O O . GLY A 1 272 ? -7.973 -16.958 21.603 1.00 62.78 272 GLY A O 1
ATOM 2257 N N . GLU A 1 273 ? -9.835 -15.748 21.803 1.00 72.50 273 GLU A N 1
ATOM 2258 C CA . GLU A 1 273 ? -9.980 -15.594 20.342 1.00 72.50 273 GLU A CA 1
ATOM 2259 C C . GLU A 1 273 ? -8.876 -14.709 19.756 1.00 72.50 273 GLU A C 1
ATOM 2261 O O . GLU A 1 273 ? -8.263 -15.068 18.757 1.00 72.50 273 GLU A O 1
ATOM 2266 N N . VAL A 1 274 ? -8.552 -13.608 20.430 1.00 69.19 274 VAL A N 1
ATOM 2267 C CA . VAL A 1 274 ? -7.479 -12.694 20.016 1.00 69.19 274 VAL A CA 1
ATOM 2268 C C . VAL A 1 274 ? -6.109 -13.364 20.174 1.00 69.19 274 VAL A C 1
ATOM 2270 O O . VAL A 1 274 ? -5.348 -13.461 19.214 1.00 69.19 274 VAL A O 1
ATOM 2273 N N . TYR A 1 275 ? -5.834 -13.931 21.353 1.00 66.56 275 TYR A N 1
ATOM 2274 C CA . TYR A 1 275 ? -4.577 -14.630 21.643 1.00 66.56 275 TYR A CA 1
ATOM 2275 C C . TYR A 1 275 ? -4.378 -15.907 20.818 1.00 66.56 275 TYR A C 1
ATOM 2277 O O . TYR A 1 275 ? -3.251 -16.235 20.460 1.00 66.56 275 TYR A O 1
ATOM 2285 N N . GLY A 1 276 ? -5.454 -16.622 20.488 1.00 68.19 276 GLY A N 1
ATOM 2286 C CA . GLY A 1 276 ? -5.403 -17.809 19.641 1.00 68.19 276 GLY A CA 1
ATOM 2287 C C . GLY A 1 276 ? -5.034 -17.473 18.198 1.00 68.19 276 GLY A C 1
ATOM 2288 O O . GLY A 1 276 ? -4.289 -18.225 17.575 1.00 68.19 276 GLY A O 1
ATOM 2289 N N . GLU A 1 277 ? -5.497 -16.338 17.669 1.00 68.81 277 GLU A N 1
ATOM 2290 C CA . GLU A 1 277 ? -5.052 -15.845 16.360 1.00 68.81 277 GLU A CA 1
ATOM 2291 C C . GLU A 1 277 ? -3.582 -15.396 16.398 1.00 68.81 277 GLU A C 1
ATOM 2293 O O . GLU A 1 277 ? -2.822 -15.746 15.492 1.00 68.81 277 GLU A O 1
ATOM 2298 N N . TRP A 1 278 ? -3.140 -14.745 17.482 1.00 70.19 278 TRP A N 1
ATOM 2299 C CA . TRP A 1 278 ? -1.724 -14.391 17.671 1.00 70.19 278 TRP A CA 1
ATOM 2300 C C . TRP A 1 278 ? -0.827 -15.629 17.734 1.00 70.19 278 TRP A C 1
ATOM 2302 O O . TRP A 1 278 ? 0.209 -15.690 17.076 1.00 70.19 278 TRP A O 1
ATOM 2312 N N . GLU A 1 279 ? -1.231 -16.655 18.486 1.00 61.81 279 GLU A N 1
ATOM 2313 C CA . GLU A 1 279 ? -0.465 -17.893 18.625 1.00 61.81 279 GLU A CA 1
ATOM 2314 C C . GLU A 1 279 ? -0.404 -18.677 17.304 1.00 61.81 279 GLU A C 1
ATOM 2316 O O . GLU A 1 279 ? 0.644 -19.232 16.963 1.00 61.81 279 GLU A O 1
ATOM 2321 N N . LYS A 1 280 ? -1.494 -18.697 16.524 1.00 73.25 280 LYS A N 1
ATOM 2322 C CA . LYS A 1 280 ? -1.509 -19.298 15.180 1.00 73.25 280 LYS A CA 1
ATOM 2323 C C . LYS A 1 280 ? -0.569 -18.570 14.222 1.00 73.25 280 LYS A C 1
ATOM 2325 O O . LYS A 1 280 ? 0.189 -19.241 13.524 1.00 73.25 280 LYS A O 1
ATOM 2330 N N . GLN A 1 281 ? -0.587 -17.235 14.192 1.00 66.44 281 GLN A N 1
ATOM 2331 C CA . GLN A 1 281 ? 0.305 -16.458 13.324 1.00 66.44 281 GLN A CA 1
ATOM 2332 C C . GLN A 1 281 ? 1.772 -16.583 13.750 1.00 66.44 281 GLN A C 1
ATOM 2334 O O . GLN A 1 281 ? 2.627 -16.838 12.904 1.00 66.44 281 GLN A O 1
ATOM 2339 N N . ALA A 1 282 ? 2.067 -16.516 15.051 1.00 61.25 282 ALA A N 1
ATOM 2340 C CA . ALA A 1 282 ? 3.421 -16.710 15.567 1.00 61.25 282 ALA A CA 1
ATOM 2341 C C . ALA A 1 282 ? 3.973 -18.105 15.215 1.00 61.25 282 ALA A C 1
ATOM 2343 O O . ALA A 1 282 ? 5.106 -18.235 14.752 1.00 61.25 282 ALA A O 1
ATOM 2344 N N . LYS A 1 283 ? 3.161 -19.163 15.359 1.00 66.19 283 LYS A N 1
ATOM 2345 C CA . LYS A 1 283 ? 3.550 -20.530 14.964 1.00 66.19 283 LYS A CA 1
ATOM 2346 C C . LYS A 1 283 ? 3.679 -20.697 13.448 1.00 66.19 283 LYS A C 1
ATOM 2348 O O . LYS A 1 283 ? 4.577 -21.411 13.008 1.00 66.19 283 LYS A O 1
ATOM 2353 N N . GLY A 1 284 ? 2.823 -20.043 12.661 1.00 66.12 284 GLY A N 1
ATOM 2354 C CA . GLY A 1 284 ? 2.900 -20.044 11.198 1.00 66.12 284 GLY A CA 1
ATOM 2355 C C . GLY A 1 284 ? 4.195 -19.412 10.680 1.00 66.12 284 GLY A C 1
ATOM 2356 O O . GLY A 1 284 ? 4.875 -20.004 9.844 1.00 66.12 284 GLY A O 1
ATOM 2357 N N . ASN A 1 285 ? 4.594 -18.272 11.249 1.00 58.19 285 ASN A N 1
ATOM 2358 C CA . ASN A 1 285 ? 5.831 -17.575 10.885 1.00 58.19 285 ASN A CA 1
ATOM 2359 C C . ASN A 1 285 ? 7.090 -18.360 11.293 1.00 58.19 285 ASN A C 1
ATOM 2361 O O . ASN A 1 285 ? 8.075 -18.370 10.558 1.00 58.19 285 ASN A O 1
ATOM 2365 N N . LEU A 1 286 ? 7.052 -19.084 12.419 1.00 56.72 286 LEU A N 1
ATOM 2366 C CA . LEU A 1 286 ? 8.146 -19.969 12.846 1.00 56.72 286 LEU A CA 1
ATOM 2367 C C . LEU A 1 286 ? 8.323 -21.199 11.938 1.00 56.72 286 LEU A C 1
ATOM 2369 O O . LEU A 1 286 ? 9.431 -21.720 11.828 1.00 56.72 286 LEU A O 1
ATOM 2373 N N . GLN A 1 287 ? 7.253 -21.674 11.293 1.00 56.34 287 GLN A N 1
ATOM 2374 C CA . GLN A 1 287 ? 7.305 -22.827 10.388 1.00 56.34 287 GLN A CA 1
ATOM 2375 C C . GLN A 1 287 ? 7.716 -22.462 8.955 1.00 56.34 287 GLN A C 1
ATOM 2377 O O . GLN A 1 287 ? 8.120 -23.354 8.210 1.00 56.34 287 GLN A O 1
ATOM 2382 N N . ASN A 1 288 ? 7.657 -21.183 8.567 1.00 49.38 288 ASN A N 1
ATOM 2383 C CA . ASN A 1 288 ? 8.039 -20.743 7.225 1.00 49.38 288 ASN A CA 1
ATOM 2384 C C . ASN A 1 288 ? 8.833 -19.417 7.226 1.00 49.38 288 ASN A C 1
ATOM 2386 O O . ASN A 1 288 ? 8.373 -18.414 6.677 1.00 49.38 288 ASN A O 1
ATOM 2390 N N . PRO A 1 289 ? 10.050 -19.396 7.804 1.00 47.41 289 PRO A N 1
ATOM 2391 C CA . PRO A 1 289 ? 10.866 -18.183 7.894 1.00 47.41 289 PRO A CA 1
ATOM 2392 C C . PRO A 1 289 ? 11.338 -17.656 6.526 1.00 47.41 289 PRO A C 1
ATOM 2394 O O . PRO A 1 289 ? 11.804 -16.528 6.441 1.00 47.41 289 PRO A O 1
ATOM 2397 N N . ALA A 1 290 ? 11.214 -18.444 5.451 1.00 48.59 290 ALA A N 1
ATOM 2398 C CA . ALA A 1 290 ? 11.655 -18.079 4.103 1.00 48.59 290 ALA A CA 1
ATOM 2399 C C . ALA A 1 290 ? 10.639 -17.230 3.309 1.00 48.59 290 ALA A C 1
ATOM 2401 O O . ALA A 1 290 ? 10.931 -16.840 2.181 1.00 48.59 290 ALA A O 1
ATOM 2402 N N . GLN A 1 291 ? 9.449 -16.965 3.863 1.00 44.41 291 GLN A N 1
ATOM 2403 C CA . GLN A 1 291 ? 8.413 -16.134 3.228 1.00 44.41 291 GLN A CA 1
ATOM 2404 C C . GLN A 1 291 ? 8.187 -14.781 3.912 1.00 44.41 291 GLN A C 1
ATOM 2406 O O . GLN A 1 291 ? 7.334 -14.025 3.456 1.00 44.41 291 GLN A O 1
ATOM 2411 N N . ASN A 1 292 ? 8.946 -14.464 4.963 1.00 40.66 292 ASN A N 1
ATOM 2412 C CA . ASN A 1 292 ? 8.982 -13.121 5.535 1.00 40.66 292 ASN A CA 1
ATOM 2413 C C . ASN A 1 292 ? 10.248 -12.421 5.001 1.00 40.66 292 ASN A C 1
ATOM 2415 O O . ASN A 1 292 ? 11.334 -12.732 5.498 1.00 40.66 292 ASN A O 1
ATOM 2419 N N . PRO A 1 293 ? 10.141 -11.599 3.938 1.00 44.88 293 PRO A N 1
ATOM 2420 C CA . PRO A 1 293 ? 11.271 -10.836 3.411 1.00 44.88 293 PRO A CA 1
ATOM 2421 C C . PRO A 1 293 ? 11.785 -9.788 4.407 1.00 44.88 293 PRO A C 1
ATOM 2423 O O . PRO A 1 293 ? 10.969 -9.254 5.194 1.00 44.88 293 PRO A O 1
#

Radius of gyration: 53.92 Å; chains: 1; bounding box: 78×40×154 Å

Sequence (293 aa):
MPDDVREQTNTSDLVLHRTKVITILWLVGVIIIVLWCIAADKIPDKLNEWGDFAAGAFSPIAFVWFITAVIMQSYELRQQRLELKLTRREFELNRHVLEAQTKEAERQVDLLEVQTTALRSTFEKAQNDAAFDAGVDFVSSRLRQYPNAWAFGVWRKGTEIHTRGPFALTSNFYDDLTNSMVISKTARHLRGARRTYFNEYEQTILRPKYPHDLARIFDSVKDSTLRLAKLPEEYWLRLRIAELDDLYHYMASIEQYIEWPTEIEPFKLREGEVYGEWEKQAKGNLQNPAQNP